Protein AF-A0A2G6DA56-F1 (afdb_monomer)

Sequence (253 aa):
MVFWVLYTAFYLVLVIVILLWSALQADIKIAALSPLLFLGLFPLLNAPLDWLSLGVTRSLLYAIADHKHHGAAALLWALLDWLMAVLFLLLICLVMVGAIAALNGASLALGGVTIFDLSVIFQHMHDDPFAAENRWVYVILLSTLLPTAIHLFLVSWAVLLWFPAQWSMWAVQSWEEKQIQHDLAKYLTVSFYWILFAPLALLAPLVMYYLLYWVLHEQGNGYYLGGQLLDMMEAFADSVAHSANAWVTGWLR

pLDDT: mean 79.1, std 10.51, range [44.41, 94.69]

Radius of gyration: 24.74 Å; Cα contacts (8 Å, |Δi|>4): 163; chains: 1; bounding box: 49×35×88 Å

Nearest PDB structures (foldseek):
  9baa-assembly1_A  TM=1.673E-01  e=4.524E+00  Acetivibrio thermocellus ATCC 27405

Mean predicted aligned error: 9.49 Å

Secondary structure (DSSP, 8-state):
-HHHHHHHHHHHHHHHHHHHHHHH-TT--HHHHHHHHHHHHHHHHHHHHHHHHHHHHHHHHHHHHTTSS-THHHHHHHHHHHHHHHHHHHHHHHHHHHHHHHHHHHHHHTT---SS-HHHHHHHHHH-TT-TTTHHHHHHHHHTTHHHHHHHHHHHHHHHHTS-HHHHHHHHTT--TT-TTT-HHHHHHHHHHHHHHHHHHHHHHHHHHHHHHHHHHTSSSSSHHHHHHHHHHHHHHHHHHHHHHHHHHHHT-

Structure (mmCIF, N/CA/C/O backbone):
data_AF-A0A2G6DA56-F1
#
_entry.id   AF-A0A2G6DA56-F1
#
loop_
_atom_site.group_PDB
_atom_site.id
_atom_site.type_symbol
_atom_site.label_atom_id
_atom_site.label_alt_id
_atom_site.label_comp_id
_atom_site.label_asym_id
_atom_site.label_entity_id
_atom_site.label_seq_id
_atom_site.pdbx_PDB_ins_code
_atom_site.Cartn_x
_atom_site.Cartn_y
_atom_site.Cartn_z
_atom_site.occupancy
_atom_site.B_iso_or_equiv
_atom_site.auth_seq_id
_atom_site.auth_comp_id
_atom_site.auth_asym_id
_atom_site.auth_atom_id
_atom_site.pdbx_PDB_model_num
ATOM 1 N N . MET A 1 1 ? 18.674 9.743 11.974 1.00 79.25 1 MET A N 1
ATOM 2 C CA . MET A 1 1 ? 18.049 9.391 13.269 1.00 79.25 1 MET A CA 1
ATOM 3 C C . MET A 1 1 ? 17.045 10.449 13.725 1.00 79.25 1 MET A C 1
ATOM 5 O O . MET A 1 1 ? 15.903 10.089 13.949 1.00 79.25 1 MET A O 1
ATOM 9 N N . VAL A 1 2 ? 17.414 11.739 13.768 1.00 89.81 2 VAL A N 1
ATOM 10 C CA . VAL A 1 2 ? 16.505 12.844 14.163 1.00 89.81 2 VAL A CA 1
ATOM 11 C C . VAL A 1 2 ? 15.203 12.881 13.350 1.00 89.81 2 VAL A C 1
ATOM 13 O O . VAL A 1 2 ? 14.134 12.955 13.938 1.00 89.81 2 VAL A O 1
ATOM 16 N N . PHE A 1 3 ? 15.280 12.746 12.019 1.00 88.06 3 PHE A N 1
ATOM 17 C CA . PHE A 1 3 ? 14.094 12.693 11.152 1.00 88.06 3 PHE A CA 1
ATOM 18 C C . PHE A 1 3 ? 13.094 11.610 11.580 1.00 88.06 3 PHE A C 1
ATOM 20 O O . PHE A 1 3 ? 11.926 11.913 11.762 1.00 88.06 3 PHE A O 1
ATOM 27 N N . TRP A 1 4 ? 13.559 10.375 11.798 1.00 87.94 4 TRP A N 1
ATOM 28 C CA . TRP A 1 4 ? 12.702 9.254 12.194 1.00 87.94 4 TRP A CA 1
ATOM 29 C C . TRP A 1 4 ? 12.020 9.492 13.537 1.00 87.94 4 TRP A C 1
ATOM 31 O O . TRP A 1 4 ? 10.834 9.230 13.671 1.00 87.94 4 TRP A O 1
ATOM 41 N N . VAL A 1 5 ? 12.743 10.047 14.513 1.00 90.12 5 VAL A N 1
ATOM 42 C CA . VAL A 1 5 ? 12.161 10.382 15.819 1.00 90.12 5 VAL A CA 1
ATOM 43 C C . VAL A 1 5 ? 11.069 11.442 15.671 1.00 90.12 5 VAL A C 1
ATOM 45 O O . VAL A 1 5 ? 9.982 11.264 16.210 1.00 90.12 5 VAL A O 1
ATOM 48 N N . LEU A 1 6 ? 11.330 12.514 14.914 1.00 92.31 6 LEU A N 1
ATOM 49 C CA . LEU A 1 6 ? 10.351 13.582 14.689 1.00 92.31 6 LEU A CA 1
ATOM 50 C C . LEU A 1 6 ? 9.139 13.098 13.887 1.00 92.31 6 LEU A C 1
ATOM 52 O O . LEU A 1 6 ? 8.014 13.433 14.239 1.00 92.31 6 LEU A O 1
ATOM 56 N N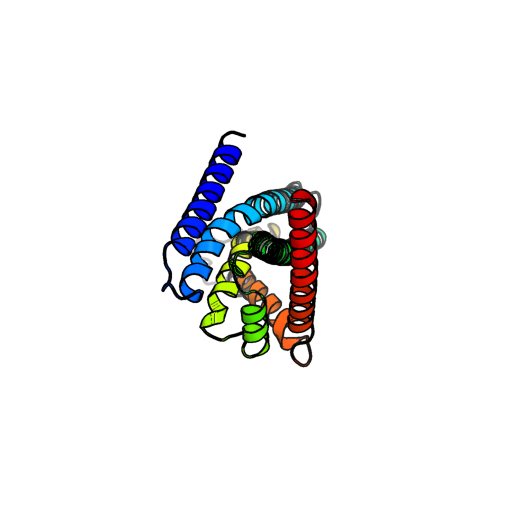 . TYR A 1 7 ? 9.361 12.290 12.849 1.00 90.00 7 TYR A N 1
ATOM 57 C CA . TYR A 1 7 ? 8.315 11.681 12.030 1.00 90.00 7 TYR A CA 1
ATOM 58 C C . TYR A 1 7 ? 7.393 10.805 12.882 1.00 90.00 7 TYR A C 1
ATOM 60 O O . TYR A 1 7 ? 6.183 11.021 12.919 1.00 90.00 7 TYR A O 1
ATOM 68 N N . THR A 1 8 ? 7.974 9.860 13.624 1.00 90.56 8 THR A N 1
ATOM 69 C CA . THR A 1 8 ? 7.228 8.955 14.500 1.00 90.56 8 THR A CA 1
ATOM 70 C C . THR A 1 8 ? 6.486 9.731 15.583 1.00 90.56 8 THR A C 1
ATOM 72 O O . THR A 1 8 ? 5.303 9.485 15.798 1.00 90.56 8 THR A O 1
ATOM 75 N N . ALA A 1 9 ? 7.136 10.704 16.229 1.00 91.56 9 ALA A N 1
ATOM 76 C CA . ALA A 1 9 ? 6.494 11.537 17.242 1.00 91.56 9 ALA A CA 1
ATOM 77 C C . ALA A 1 9 ? 5.318 12.339 16.665 1.00 91.56 9 ALA A C 1
ATOM 79 O O . ALA A 1 9 ? 4.250 12.361 17.268 1.00 91.56 9 ALA A O 1
ATOM 80 N N . PHE A 1 10 ? 5.486 12.953 15.490 1.00 92.75 10 PHE A N 1
ATOM 81 C CA . PHE A 1 10 ? 4.431 13.712 14.822 1.00 92.75 10 PHE A CA 1
ATOM 82 C C . PHE A 1 10 ? 3.205 12.843 14.528 1.00 92.75 10 PHE A C 1
ATOM 84 O O . PHE A 1 10 ? 2.097 13.211 14.915 1.00 92.75 10 PHE A O 1
ATOM 91 N N . TYR A 1 11 ? 3.391 11.679 13.900 1.00 91.44 11 TYR A N 1
ATOM 92 C CA . TYR A 1 11 ? 2.270 10.802 13.556 1.00 91.44 11 TYR A CA 1
ATOM 93 C C . TYR A 1 11 ? 1.634 10.138 14.779 1.00 91.44 11 TYR A C 1
ATOM 95 O O . TYR A 1 11 ? 0.415 9.998 14.818 1.00 91.44 11 TYR A O 1
ATOM 103 N N . LEU A 1 12 ? 2.412 9.801 15.813 1.00 90.19 12 LEU A N 1
ATOM 104 C CA . LEU A 1 12 ? 1.855 9.337 17.086 1.00 90.19 12 LEU A CA 1
ATOM 105 C C . LEU A 1 12 ? 0.987 10.413 17.741 1.00 90.19 12 LEU A C 1
ATOM 107 O O . LEU A 1 12 ? -0.134 10.122 18.151 1.00 90.19 12 LEU A O 1
ATOM 111 N N . VAL A 1 13 ? 1.469 11.658 17.803 1.00 91.31 13 VAL A N 1
ATOM 112 C CA . VAL A 1 13 ? 0.683 12.784 18.325 1.00 91.31 13 VAL A CA 1
ATOM 113 C C . VAL A 1 13 ? -0.570 12.994 17.483 1.00 91.31 13 VAL A C 1
ATOM 115 O O . VAL A 1 13 ? -1.642 13.170 18.050 1.00 91.31 13 VAL A O 1
ATOM 118 N N . LEU A 1 14 ? -0.472 12.917 16.155 1.00 89.75 14 LEU A N 1
ATOM 119 C CA . LEU A 1 14 ? -1.622 13.042 15.262 1.00 89.75 14 LEU A CA 1
ATOM 120 C C . LEU A 1 14 ? -2.675 11.957 15.535 1.00 89.75 14 LEU A C 1
ATOM 122 O O . LEU A 1 14 ? -3.846 12.287 15.700 1.00 89.75 14 LEU A O 1
ATOM 126 N N . VAL A 1 15 ? -2.269 10.688 15.647 1.00 87.25 15 VAL A N 1
ATOM 127 C CA . VAL A 1 15 ? -3.172 9.575 15.988 1.00 87.25 15 VAL A CA 1
ATOM 128 C C . VAL A 1 15 ? -3.819 9.802 17.354 1.00 87.25 15 VAL A C 1
ATOM 130 O O . VAL A 1 15 ? -5.036 9.687 17.473 1.00 87.25 15 VAL A O 1
ATOM 133 N N . ILE A 1 16 ? -3.041 10.188 18.369 1.00 86.50 16 ILE A N 1
ATOM 134 C CA . ILE A 1 16 ? -3.563 10.486 19.711 1.00 86.50 16 ILE A CA 1
ATOM 135 C C . ILE A 1 16 ? -4.575 11.634 19.658 1.00 86.50 16 ILE A C 1
ATOM 137 O O . ILE A 1 16 ? -5.647 11.525 20.243 1.00 86.50 16 ILE A O 1
ATOM 141 N N . VAL A 1 17 ? -4.272 12.719 18.943 1.00 87.06 17 VAL A N 1
ATOM 142 C CA . VAL A 1 17 ? -5.180 13.863 18.790 1.00 87.06 17 VAL A CA 1
ATOM 143 C C . VAL A 1 17 ? -6.474 13.439 18.103 1.00 87.06 17 VAL A C 1
ATOM 145 O O . VAL A 1 17 ? -7.540 13.835 18.562 1.00 87.06 17 VAL A O 1
ATOM 148 N N . ILE A 1 18 ? -6.410 12.607 17.060 1.00 83.25 18 ILE A N 1
ATOM 149 C CA . ILE A 1 18 ? -7.601 12.095 16.368 1.00 83.25 18 ILE A CA 1
ATOM 150 C C . ILE A 1 18 ? -8.443 11.219 17.303 1.00 83.25 18 ILE A C 1
ATOM 152 O O . ILE A 1 18 ? -9.661 11.373 17.329 1.00 83.25 18 ILE A O 1
ATOM 156 N N . LEU A 1 19 ? -7.813 10.347 18.095 1.00 79.31 19 LEU A N 1
ATOM 157 C CA . LEU A 1 19 ? -8.499 9.496 19.075 1.00 79.31 19 LEU A CA 1
ATOM 158 C C . LEU A 1 19 ? -9.128 10.303 20.218 1.00 79.31 19 LEU A C 1
ATOM 160 O O . LEU A 1 19 ? -10.252 10.035 20.628 1.00 79.31 19 LEU A O 1
ATOM 164 N N . LEU A 1 20 ? -8.427 11.311 20.737 1.00 81.75 20 LEU A N 1
ATOM 165 C CA . LEU A 1 20 ? -8.971 12.193 21.771 1.00 81.75 20 LEU A CA 1
ATOM 166 C C . LEU A 1 20 ? -10.118 13.038 21.218 1.00 81.75 20 LEU A C 1
ATOM 168 O O . LEU A 1 20 ? -11.147 13.191 21.868 1.00 81.75 20 LEU A O 1
ATOM 172 N N . TRP A 1 21 ? -9.957 13.565 20.005 1.00 79.62 21 TRP A N 1
ATOM 173 C CA . TRP A 1 21 ? -11.000 14.317 19.321 1.00 79.62 21 TRP A CA 1
ATOM 174 C C . TRP A 1 21 ? -12.238 13.458 19.056 1.00 79.62 21 TRP A C 1
ATOM 176 O O . TRP A 1 21 ? -13.353 13.929 19.267 1.00 79.62 21 TRP A O 1
ATOM 186 N N . SER A 1 22 ? -12.054 12.201 18.640 1.00 73.44 22 SER A N 1
ATOM 187 C CA . SER A 1 22 ? -13.159 11.266 18.417 1.00 73.44 22 SER A CA 1
ATOM 188 C C . SER A 1 22 ? -13.910 10.961 19.708 1.00 73.44 22 SER A C 1
ATOM 190 O O . SER A 1 22 ? -15.135 11.028 19.726 1.00 73.44 22 SER A O 1
ATOM 192 N N . ALA A 1 23 ? -13.189 10.722 20.806 1.00 72.69 23 ALA A N 1
ATOM 193 C CA . ALA A 1 23 ? -13.782 10.454 22.112 1.00 72.69 23 ALA A CA 1
ATOM 194 C C . ALA A 1 23 ? -14.605 11.638 22.654 1.00 72.69 23 ALA A C 1
ATOM 196 O O . ALA A 1 23 ? -15.556 11.438 23.406 1.00 72.69 23 ALA A O 1
ATOM 197 N N . LEU A 1 24 ? -14.254 12.871 22.273 1.00 75.75 24 LEU A N 1
ATOM 198 C CA . LEU A 1 24 ? -14.961 14.088 22.684 1.00 75.75 24 LEU A CA 1
ATOM 199 C C . LEU A 1 24 ? -16.218 14.381 21.850 1.00 75.75 24 LEU A C 1
ATOM 201 O O . LEU A 1 24 ? -17.023 15.226 22.243 1.00 75.75 24 LEU A O 1
ATOM 205 N N . GLN A 1 25 ? -16.395 13.720 20.707 1.00 69.56 25 GLN A N 1
ATOM 206 C CA . GLN A 1 25 ? -17.478 13.992 19.766 1.00 69.56 25 GLN A CA 1
ATOM 207 C C . GLN A 1 25 ? -18.468 12.822 19.735 1.00 69.56 25 GLN A C 1
ATOM 209 O O . GLN A 1 25 ? -18.285 11.864 18.992 1.00 69.56 25 GLN A O 1
ATOM 214 N N . ALA A 1 26 ? -19.551 12.924 20.511 1.00 57.53 26 ALA A N 1
ATOM 215 C CA . ALA A 1 26 ? -20.576 11.878 20.608 1.00 57.53 26 ALA A CA 1
ATOM 216 C C . ALA A 1 26 ? -21.347 11.613 19.292 1.00 57.53 26 ALA A C 1
ATOM 218 O O . ALA A 1 26 ? -21.898 10.530 19.125 1.00 57.53 26 ALA A O 1
ATOM 219 N N . ASP A 1 27 ? -21.359 12.576 18.358 1.00 59.78 27 ASP A N 1
ATOM 220 C CA . ASP A 1 27 ? -22.217 12.564 17.159 1.00 59.78 27 ASP A CA 1
ATOM 221 C C . ASP A 1 27 ? -21.463 12.433 15.819 1.00 59.78 27 ASP A C 1
ATOM 223 O O . ASP A 1 27 ? -22.088 12.422 14.751 1.00 59.78 27 ASP A O 1
ATOM 227 N N . ILE A 1 28 ? -20.125 12.338 15.813 1.00 59.06 28 ILE A N 1
ATOM 228 C CA . ILE A 1 28 ? -19.404 12.136 14.547 1.00 59.06 28 ILE A CA 1
ATOM 229 C C . ILE A 1 28 ? -19.618 10.695 14.085 1.00 59.06 28 ILE A C 1
ATOM 231 O O . ILE A 1 28 ? -19.173 9.739 14.716 1.00 59.06 28 ILE A O 1
ATOM 235 N N . LYS A 1 29 ? -20.265 10.547 12.923 1.00 57.72 29 LYS A N 1
ATOM 236 C CA . LYS A 1 29 ? -20.399 9.259 12.239 1.00 57.72 29 LYS A CA 1
ATOM 237 C C . LYS A 1 29 ? -19.016 8.635 12.059 1.00 57.72 29 LYS A C 1
ATOM 239 O O . LYS A 1 29 ? -18.134 9.255 11.467 1.00 57.72 29 LYS A O 1
ATOM 244 N N . ILE A 1 30 ? -18.880 7.385 12.499 1.00 57.19 30 ILE A N 1
ATOM 245 C CA . ILE A 1 30 ? -17.674 6.546 12.400 1.00 57.19 30 ILE A CA 1
ATOM 246 C C . ILE A 1 30 ? -17.027 6.653 11.004 1.00 57.19 30 ILE A C 1
ATOM 248 O O . ILE A 1 30 ? -15.816 6.806 10.899 1.00 57.19 30 ILE A O 1
ATOM 252 N N . ALA A 1 31 ? -17.841 6.739 9.944 1.00 57.81 31 ALA A N 1
ATOM 253 C CA . ALA A 1 31 ? -17.407 6.910 8.555 1.00 57.81 31 ALA A CA 1
ATOM 254 C C . ALA A 1 31 ? -16.527 8.151 8.271 1.00 57.81 31 ALA A C 1
ATOM 256 O O . ALA A 1 31 ? -15.706 8.113 7.361 1.00 57.81 31 ALA A O 1
ATOM 257 N N . ALA A 1 32 ? -16.674 9.254 9.016 1.00 60.53 32 ALA A N 1
ATOM 258 C CA . ALA A 1 32 ? -15.848 10.457 8.844 1.00 60.53 32 ALA A CA 1
ATOM 259 C C . ALA A 1 32 ? -14.520 10.382 9.618 1.00 60.53 32 ALA A C 1
ATOM 261 O O . ALA A 1 32 ? -13.541 11.028 9.247 1.00 60.53 32 ALA A O 1
ATOM 262 N N . LEU A 1 33 ? -14.479 9.576 10.681 1.00 66.88 33 LEU A N 1
ATOM 263 C CA . LEU A 1 33 ? -13.277 9.289 11.465 1.00 66.88 33 LEU A CA 1
ATOM 264 C C . LEU A 1 33 ? -12.367 8.276 10.770 1.00 66.88 33 LEU A C 1
ATOM 266 O O . LEU A 1 33 ? -11.150 8.321 10.956 1.00 66.88 33 LEU A O 1
ATOM 270 N N . SER A 1 34 ? -12.945 7.424 9.920 1.00 69.75 34 SER A N 1
ATOM 271 C CA . SER A 1 34 ? -12.235 6.377 9.196 1.00 69.75 34 SER A CA 1
ATOM 272 C C . SER A 1 34 ? -11.035 6.864 8.382 1.00 69.75 34 SER A C 1
ATOM 274 O O . SER A 1 34 ? -9.928 6.372 8.611 1.00 69.75 34 SER A O 1
ATOM 276 N N . PRO A 1 35 ? -11.169 7.872 7.501 1.00 69.62 35 PRO A N 1
ATOM 277 C CA . PRO A 1 35 ? -10.046 8.342 6.699 1.00 69.62 35 PRO A CA 1
ATOM 278 C C . PRO A 1 35 ? -9.013 9.087 7.547 1.00 69.62 35 PRO A C 1
ATOM 280 O O . PRO A 1 35 ? -7.832 9.060 7.227 1.00 69.62 35 PRO A O 1
ATOM 283 N N . LEU A 1 36 ? -9.434 9.738 8.638 1.00 70.81 36 LEU A N 1
ATOM 284 C CA . LEU A 1 36 ? -8.544 10.490 9.527 1.00 70.81 36 LEU A CA 1
ATOM 285 C C . LEU A 1 36 ? -7.633 9.553 10.320 1.00 70.81 36 LEU A C 1
ATOM 287 O O . LEU A 1 36 ? -6.417 9.744 10.327 1.00 70.81 36 LEU A O 1
ATOM 291 N N . LEU A 1 37 ? -8.201 8.512 10.933 1.00 73.12 37 LEU A N 1
ATOM 292 C CA . LEU A 1 37 ? -7.421 7.483 11.624 1.00 73.12 37 LEU A CA 1
ATOM 293 C C . LEU A 1 37 ? -6.448 6.796 10.673 1.00 73.12 37 LEU A C 1
ATOM 295 O O . LEU A 1 37 ? -5.288 6.601 11.031 1.00 73.12 37 LEU A O 1
ATOM 299 N N . PHE A 1 38 ? -6.881 6.517 9.443 1.00 76.12 38 PHE A N 1
ATOM 300 C CA . PHE A 1 38 ? -5.983 6.017 8.413 1.00 76.12 38 PHE A CA 1
ATOM 301 C C . PHE A 1 38 ? -4.894 7.035 8.048 1.00 76.12 38 PHE A C 1
ATOM 303 O O . PHE A 1 38 ? -3.733 6.661 8.036 1.00 76.12 38 PHE A O 1
ATOM 310 N N . LEU A 1 39 ? -5.190 8.322 7.850 1.00 77.75 39 LEU A N 1
ATOM 311 C CA . LEU A 1 39 ? -4.175 9.349 7.550 1.00 77.75 39 LEU A CA 1
ATOM 312 C C . LEU A 1 39 ? -3.117 9.518 8.654 1.00 77.75 39 LEU A C 1
ATOM 314 O O . LEU A 1 39 ? -2.004 9.947 8.360 1.00 77.75 39 LEU A O 1
ATOM 318 N N . GLY A 1 40 ? -3.439 9.189 9.907 1.00 82.94 40 GLY A N 1
ATOM 319 C CA . GLY A 1 40 ? -2.465 9.159 11.001 1.00 82.94 40 GLY A CA 1
ATOM 320 C C . GLY A 1 40 ? -1.706 7.833 11.098 1.00 82.94 40 GLY A C 1
ATOM 321 O O . GLY A 1 40 ? -0.475 7.808 11.134 1.00 82.94 40 GLY A O 1
ATOM 322 N N . LEU A 1 41 ? -2.441 6.722 11.148 1.00 85.25 41 LEU A N 1
ATOM 323 C CA . LEU A 1 41 ? -1.893 5.396 11.428 1.00 85.25 41 LEU A CA 1
ATOM 324 C C . LEU A 1 41 ? -1.164 4.804 10.218 1.00 85.25 41 LEU A C 1
ATOM 326 O O . LEU A 1 41 ? -0.117 4.178 10.369 1.00 85.25 41 LEU A O 1
ATOM 330 N N . PHE A 1 42 ? -1.687 5.025 9.015 1.00 86.94 42 PHE A N 1
ATOM 331 C CA . PHE A 1 42 ? -1.141 4.441 7.801 1.00 86.94 42 PHE A CA 1
ATOM 332 C C . PHE A 1 42 ? 0.263 4.952 7.480 1.00 86.94 42 PHE A C 1
ATOM 334 O O . PHE A 1 42 ? 1.146 4.112 7.348 1.00 86.94 42 PHE A O 1
ATOM 341 N N . PRO A 1 43 ? 0.565 6.267 7.439 1.00 88.38 43 PRO A N 1
ATOM 342 C CA . PRO A 1 43 ? 1.938 6.707 7.187 1.00 88.38 43 PRO A CA 1
ATOM 343 C C . PRO A 1 43 ? 2.915 6.245 8.272 1.00 88.38 43 PRO A C 1
ATOM 345 O O . PRO A 1 43 ? 4.081 5.972 7.978 1.00 88.38 43 PRO A O 1
ATOM 348 N N . LEU A 1 44 ? 2.457 6.134 9.523 1.00 89.19 44 LEU A N 1
ATOM 349 C CA . LEU A 1 44 ? 3.273 5.638 10.628 1.00 89.19 44 LEU A CA 1
ATOM 350 C C . LEU A 1 44 ? 3.695 4.179 10.408 1.00 89.19 44 LEU A C 1
ATOM 352 O O . LEU A 1 44 ? 4.865 3.847 10.597 1.00 89.19 44 LEU A O 1
ATOM 356 N N . LEU A 1 45 ? 2.752 3.328 10.000 1.00 90.06 45 LEU A N 1
ATOM 357 C CA . LEU A 1 45 ? 2.981 1.900 9.767 1.00 90.06 45 LEU A CA 1
ATOM 358 C C . LEU A 1 45 ? 3.622 1.612 8.405 1.00 90.06 45 LEU A C 1
ATOM 360 O O . LEU A 1 45 ? 4.389 0.658 8.283 1.00 90.06 45 LEU A O 1
ATOM 364 N N . ASN A 1 46 ? 3.351 2.445 7.402 1.00 89.75 46 ASN A N 1
ATOM 365 C CA . ASN A 1 46 ? 3.861 2.267 6.049 1.00 89.75 46 ASN A CA 1
ATOM 366 C C . ASN A 1 46 ? 5.317 2.716 5.909 1.00 89.75 46 ASN A C 1
ATOM 368 O O . ASN A 1 46 ? 6.082 2.063 5.212 1.00 89.75 46 ASN A O 1
ATOM 372 N N . ALA A 1 47 ? 5.752 3.769 6.610 1.00 88.06 47 ALA A N 1
ATOM 373 C CA . ALA A 1 47 ? 7.099 4.319 6.428 1.00 88.06 47 ALA A CA 1
ATOM 374 C C . ALA A 1 47 ? 8.258 3.311 6.617 1.00 88.06 47 ALA A C 1
ATOM 376 O O . ALA A 1 47 ? 9.209 3.356 5.830 1.00 88.06 47 ALA A O 1
ATOM 377 N N . PRO A 1 48 ? 8.235 2.387 7.601 1.00 88.06 48 PRO A N 1
ATOM 378 C CA . PRO A 1 48 ? 9.247 1.335 7.701 1.00 88.06 48 PRO A CA 1
ATOM 379 C C . PRO A 1 48 ? 9.242 0.374 6.505 1.00 88.06 48 PRO A C 1
ATOM 381 O O . PRO A 1 48 ? 10.311 -0.012 6.027 1.00 88.06 48 PRO A O 1
ATOM 384 N N . LEU A 1 49 ? 8.053 0.001 6.017 1.00 88.25 49 LEU A N 1
ATOM 385 C CA . LEU A 1 49 ? 7.899 -0.884 4.862 1.00 88.25 49 LEU A CA 1
ATOM 386 C C . LEU A 1 49 ? 8.315 -0.187 3.568 1.00 88.25 49 LEU A C 1
ATOM 388 O O . LEU A 1 49 ? 9.034 -0.789 2.778 1.00 88.25 49 LEU A O 1
ATOM 392 N N . ASP A 1 50 ? 7.975 1.089 3.396 1.00 84.19 50 ASP A N 1
ATOM 393 C CA . ASP A 1 50 ? 8.440 1.912 2.279 1.00 84.19 50 ASP A CA 1
ATOM 394 C C . ASP A 1 50 ? 9.966 2.009 2.267 1.00 84.19 50 ASP A C 1
ATOM 396 O O . ASP A 1 50 ? 10.595 1.824 1.228 1.00 84.19 50 ASP A O 1
ATOM 400 N N . TRP A 1 51 ? 10.591 2.264 3.421 1.00 86.75 51 TRP A N 1
ATOM 401 C CA . TRP A 1 51 ? 12.050 2.330 3.518 1.00 86.75 51 TRP A CA 1
ATOM 402 C C . TRP A 1 51 ? 12.706 1.000 3.134 1.00 86.75 51 TRP A C 1
ATOM 404 O O . TRP A 1 51 ? 13.681 0.986 2.377 1.00 86.75 51 TRP A O 1
ATOM 414 N N . LEU A 1 52 ? 12.157 -0.115 3.624 1.00 87.06 52 LEU A N 1
ATOM 415 C CA . LEU A 1 52 ? 12.643 -1.452 3.297 1.00 87.06 52 LEU A CA 1
ATOM 416 C C . LEU A 1 52 ? 12.447 -1.767 1.807 1.00 87.06 52 LEU A C 1
ATOM 418 O O . LEU A 1 52 ? 13.390 -2.201 1.146 1.00 87.06 52 LEU A O 1
ATOM 422 N N . SER A 1 53 ? 11.260 -1.487 1.271 1.00 84.88 53 SER A N 1
ATOM 423 C CA . SER A 1 53 ? 10.896 -1.681 -0.134 1.00 84.88 53 SER A CA 1
ATOM 424 C C . SER A 1 53 ? 11.795 -0.873 -1.070 1.00 84.88 53 SER A C 1
ATOM 426 O O . SER A 1 53 ? 12.373 -1.424 -2.010 1.00 84.88 53 SER A O 1
ATOM 428 N N . LEU A 1 54 ? 12.035 0.406 -0.761 1.00 82.38 54 LEU A N 1
ATOM 429 C CA . LEU A 1 54 ? 12.981 1.254 -1.494 1.00 82.38 54 LEU 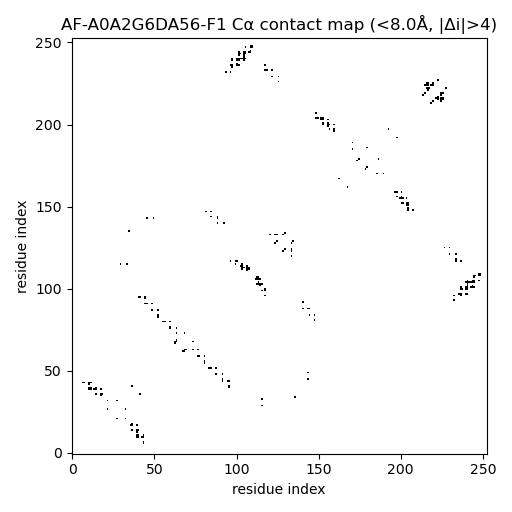A CA 1
ATOM 430 C C . LEU A 1 54 ? 14.413 0.720 -1.408 1.00 82.38 54 LEU A C 1
ATOM 432 O O . LEU A 1 54 ? 15.144 0.770 -2.398 1.00 82.38 54 LEU A O 1
ATOM 436 N N . GLY A 1 55 ? 14.827 0.204 -0.248 1.00 85.38 55 GLY A N 1
ATOM 437 C CA . GLY A 1 55 ? 16.136 -0.422 -0.069 1.00 85.38 55 GLY A CA 1
ATOM 438 C C . GLY A 1 55 ? 16.321 -1.646 -0.968 1.00 85.38 55 GLY A C 1
ATOM 439 O O . GLY A 1 55 ? 17.341 -1.755 -1.656 1.00 85.38 55 GLY A O 1
ATOM 440 N N . VAL A 1 56 ? 15.312 -2.520 -1.020 1.00 82.62 56 VAL A N 1
ATOM 441 C CA . VAL A 1 56 ? 15.299 -3.694 -1.903 1.00 82.62 56 VAL A CA 1
ATOM 442 C C . VAL A 1 56 ? 15.308 -3.255 -3.364 1.00 82.62 56 VAL A C 1
ATOM 444 O O . VAL A 1 56 ? 16.226 -3.633 -4.090 1.00 82.62 56 VAL A O 1
ATOM 447 N N . THR A 1 57 ? 14.386 -2.379 -3.768 1.00 81.19 57 THR A N 1
ATOM 448 C CA . THR A 1 57 ? 14.288 -1.890 -5.153 1.00 81.19 57 THR A CA 1
ATOM 449 C C . THR A 1 57 ? 15.609 -1.273 -5.615 1.00 81.19 57 THR A C 1
ATOM 451 O O . THR A 1 57 ? 16.136 -1.594 -6.678 1.00 81.19 57 THR A O 1
ATOM 454 N N . ARG A 1 58 ? 16.223 -0.428 -4.778 1.00 83.25 58 ARG A N 1
ATOM 455 C CA . ARG A 1 58 ? 17.517 0.196 -5.076 1.00 83.25 58 ARG A CA 1
ATOM 456 C C . ARG A 1 58 ? 18.635 -0.837 -5.229 1.00 83.25 58 ARG A C 1
ATOM 458 O O . ARG A 1 58 ? 19.482 -0.678 -6.104 1.00 83.25 58 ARG A O 1
ATOM 465 N N . SER A 1 59 ? 18.650 -1.883 -4.405 1.00 82.31 59 SER A N 1
ATOM 466 C CA . SER A 1 59 ? 19.643 -2.960 -4.518 1.00 82.31 59 SER A CA 1
ATOM 467 C C . SER A 1 59 ? 19.486 -3.756 -5.821 1.00 82.31 59 SER A C 1
ATOM 469 O O . SER A 1 59 ? 20.484 -4.041 -6.484 1.00 82.31 59 SER A O 1
ATOM 471 N N . LEU A 1 60 ? 18.242 -4.020 -6.237 1.00 76.12 60 LEU A N 1
ATOM 472 C CA . LEU A 1 60 ? 17.905 -4.687 -7.495 1.00 76.12 60 LEU A CA 1
ATOM 473 C C . LEU A 1 60 ? 18.309 -3.839 -8.706 1.00 76.12 60 LEU A C 1
ATOM 475 O O . LEU A 1 60 ? 18.955 -4.335 -9.629 1.00 76.12 60 LEU A O 1
ATOM 479 N N . LEU A 1 61 ? 18.012 -2.539 -8.672 1.00 75.56 61 LEU A N 1
ATOM 480 C CA . LEU A 1 61 ? 18.396 -1.607 -9.732 1.00 75.56 61 LEU A CA 1
ATOM 481 C C . LEU A 1 61 ? 19.915 -1.457 -9.853 1.00 75.56 61 LEU A C 1
ATOM 483 O O . LEU A 1 61 ? 20.426 -1.449 -10.970 1.00 75.56 61 LEU A O 1
ATOM 487 N N . TYR A 1 62 ? 20.655 -1.398 -8.740 1.00 79.25 62 TYR A N 1
ATOM 488 C CA . TYR A 1 62 ? 22.121 -1.402 -8.800 1.00 79.25 62 TYR A CA 1
ATOM 489 C C . TYR A 1 62 ? 22.674 -2.700 -9.388 1.00 79.25 62 TYR A C 1
ATOM 491 O O . TYR A 1 62 ? 23.624 -2.656 -10.165 1.00 79.25 62 TYR A O 1
ATOM 499 N N . ALA A 1 63 ? 22.067 -3.850 -9.081 1.00 74.25 63 ALA A N 1
ATOM 500 C CA . ALA A 1 63 ? 22.481 -5.123 -9.665 1.00 74.25 63 ALA A CA 1
ATOM 501 C C . ALA A 1 63 ? 22.297 -5.158 -11.196 1.00 74.25 63 ALA A C 1
ATOM 503 O O . ALA A 1 63 ? 23.108 -5.769 -11.895 1.00 74.25 63 ALA A O 1
ATOM 504 N N . ILE A 1 64 ? 21.269 -4.483 -11.719 1.00 69.06 64 ILE A N 1
ATOM 505 C CA . ILE A 1 64 ? 21.048 -4.317 -13.163 1.00 69.06 64 ILE A CA 1
ATOM 506 C C . ILE A 1 64 ? 22.036 -3.294 -13.754 1.00 69.06 64 ILE A C 1
ATOM 508 O O . ILE A 1 64 ? 22.644 -3.560 -14.790 1.00 69.06 64 ILE A O 1
ATOM 512 N N . ALA A 1 65 ? 22.219 -2.146 -13.093 1.00 70.88 65 ALA A N 1
ATOM 513 C CA . ALA A 1 65 ? 23.051 -1.041 -13.576 1.00 70.88 65 ALA A CA 1
ATOM 514 C C . ALA A 1 65 ? 24.552 -1.377 -13.625 1.00 70.88 65 ALA A C 1
ATOM 516 O O . ALA A 1 65 ? 25.233 -0.963 -14.559 1.00 70.88 65 ALA A O 1
ATOM 517 N N . ASP A 1 66 ? 25.061 -2.180 -12.687 1.00 75.75 66 ASP A N 1
ATOM 518 C CA . ASP A 1 66 ? 26.469 -2.610 -12.638 1.00 75.75 66 ASP A CA 1
ATOM 519 C C . ASP A 1 66 ? 26.839 -3.652 -13.721 1.00 75.75 66 ASP A C 1
ATOM 521 O O . ASP A 1 66 ? 27.853 -4.342 -13.605 1.00 75.75 66 ASP A O 1
ATOM 525 N N . HIS A 1 67 ? 26.019 -3.821 -14.768 1.00 60.72 67 HIS A N 1
ATOM 526 C CA . HIS A 1 67 ? 26.233 -4.771 -15.870 1.00 60.72 67 HIS A CA 1
ATOM 527 C C . HIS A 1 67 ? 26.401 -6.242 -15.436 1.00 60.72 67 HIS A C 1
ATOM 529 O O . HIS A 1 67 ? 26.852 -7.084 -16.216 1.00 60.72 67 HIS A O 1
ATOM 535 N N . LYS A 1 68 ? 26.012 -6.597 -14.204 1.00 58.69 68 LYS A N 1
ATOM 536 C CA . LYS A 1 68 ? 26.092 -7.983 -13.708 1.00 58.69 68 LYS A CA 1
ATOM 537 C C . LYS A 1 68 ? 25.073 -8.901 -14.387 1.00 58.69 68 LYS A C 1
ATOM 539 O O . LYS A 1 68 ? 25.281 -10.111 -14.446 1.00 58.69 68 LYS A O 1
ATOM 544 N N . HIS A 1 69 ? 23.998 -8.333 -14.936 1.00 55.50 69 HIS A N 1
ATOM 545 C CA . HIS A 1 69 ? 22.902 -9.063 -15.565 1.00 55.50 69 HIS A CA 1
ATOM 546 C C . HIS A 1 69 ? 22.462 -8.365 -16.860 1.00 55.50 69 HIS A C 1
ATOM 548 O O . HIS A 1 69 ? 21.986 -7.236 -16.828 1.00 55.50 69 HIS A O 1
ATOM 554 N N . HIS A 1 70 ? 22.597 -9.042 -18.005 1.00 63.19 70 HIS A N 1
ATOM 555 C CA . HIS A 1 70 ? 22.179 -8.526 -19.315 1.00 63.19 70 HIS A CA 1
ATOM 556 C C . HIS A 1 70 ? 20.971 -9.297 -19.868 1.00 63.19 70 HIS A C 1
ATOM 558 O O . HIS A 1 70 ? 20.784 -10.482 -19.579 1.00 63.19 70 HIS A O 1
ATOM 564 N N . GLY A 1 71 ? 20.158 -8.627 -20.691 1.00 67.44 71 GLY A N 1
ATOM 565 C CA . GLY A 1 71 ? 19.034 -9.229 -21.415 1.00 67.44 71 GLY A CA 1
ATOM 566 C C . GLY A 1 71 ? 17.980 -9.856 -20.496 1.00 67.44 71 GLY A C 1
ATOM 567 O O . GLY A 1 71 ? 17.439 -9.193 -19.614 1.00 67.44 71 GLY A O 1
ATOM 568 N N . ALA A 1 72 ? 17.698 -11.148 -20.690 1.00 70.88 72 ALA A N 1
ATOM 569 C CA . ALA A 1 72 ? 16.657 -11.881 -19.962 1.00 70.88 72 ALA A CA 1
ATOM 570 C C . ALA A 1 72 ? 16.840 -11.875 -18.432 1.00 70.88 72 ALA A C 1
ATOM 572 O O . ALA A 1 72 ? 15.857 -11.903 -17.695 1.00 70.88 72 ALA A O 1
ATOM 573 N N . ALA A 1 73 ? 18.081 -11.785 -17.941 1.00 72.06 73 ALA A N 1
ATOM 574 C CA . ALA A 1 73 ? 18.344 -11.704 -16.508 1.00 72.06 73 ALA A CA 1
ATOM 575 C C . ALA A 1 73 ? 17.838 -10.382 -15.900 1.00 72.06 73 ALA A C 1
ATOM 577 O O . ALA A 1 73 ? 17.297 -10.392 -14.801 1.00 72.06 73 ALA A O 1
ATOM 578 N N . ALA A 1 74 ? 17.940 -9.258 -16.620 1.00 70.19 74 ALA A N 1
ATOM 579 C CA . ALA A 1 74 ? 17.406 -7.972 -16.161 1.00 70.19 74 ALA A CA 1
ATOM 580 C C . ALA A 1 74 ? 15.867 -7.978 -16.105 1.00 70.19 74 ALA A C 1
ATOM 582 O O . ALA A 1 74 ? 15.285 -7.437 -15.168 1.00 70.19 74 ALA A O 1
ATOM 583 N N . LEU A 1 75 ? 15.213 -8.654 -17.059 1.00 72.62 75 LEU A N 1
ATOM 584 C CA . LEU A 1 75 ? 13.760 -8.862 -17.037 1.00 72.62 75 LEU A CA 1
ATOM 585 C C . LEU A 1 75 ? 13.319 -9.705 -15.833 1.00 72.62 75 LEU A C 1
ATOM 587 O O . LEU A 1 75 ? 12.327 -9.370 -15.191 1.00 72.62 75 LEU A O 1
ATOM 591 N N . LEU A 1 76 ? 14.068 -10.760 -15.490 1.00 79.38 76 LEU A N 1
ATOM 592 C CA . LEU A 1 76 ? 13.789 -11.571 -14.302 1.00 79.38 76 LEU A CA 1
ATOM 593 C C . LEU A 1 76 ? 13.895 -10.747 -13.009 1.00 79.38 76 LEU A C 1
ATOM 595 O O . LEU A 1 76 ? 13.041 -10.867 -12.136 1.00 79.38 76 LEU A O 1
ATOM 599 N N . TRP A 1 77 ? 14.909 -9.886 -12.894 1.00 76.19 77 TRP A N 1
ATOM 600 C CA . TRP A 1 77 ? 15.066 -9.005 -11.734 1.00 76.19 77 TRP A CA 1
ATOM 601 C C . TRP A 1 77 ? 13.959 -7.949 -11.632 1.00 76.19 77 TRP A C 1
ATOM 603 O O . TRP A 1 77 ? 13.478 -7.690 -10.532 1.00 76.19 77 TRP A O 1
ATOM 613 N N . ALA A 1 78 ? 13.504 -7.392 -12.758 1.00 74.56 78 ALA A N 1
ATOM 614 C CA . ALA A 1 78 ? 12.355 -6.486 -12.784 1.00 74.56 78 ALA A CA 1
ATOM 615 C C . ALA A 1 78 ? 11.048 -7.193 -12.373 1.00 74.56 78 ALA A C 1
ATOM 617 O O . ALA A 1 78 ? 10.245 -6.633 -11.629 1.00 74.56 78 ALA A O 1
ATOM 618 N N . LEU A 1 79 ? 10.851 -8.445 -12.801 1.00 79.38 79 LEU A N 1
ATOM 619 C CA . LEU A 1 79 ? 9.717 -9.260 -12.358 1.00 79.38 79 LEU A CA 1
ATOM 620 C C . LEU A 1 79 ? 9.780 -9.552 -10.851 1.00 79.38 79 LEU A C 1
ATOM 622 O O . LEU A 1 79 ? 8.751 -9.543 -10.178 1.00 79.38 79 LEU A O 1
ATOM 626 N N . LEU A 1 80 ? 10.979 -9.799 -10.317 1.00 82.56 80 LEU A N 1
ATOM 627 C CA . LEU A 1 80 ? 11.175 -10.042 -8.889 1.00 82.56 80 LEU A CA 1
ATOM 628 C C . LEU A 1 80 ? 10.876 -8.793 -8.047 1.00 82.56 80 LEU A C 1
ATOM 630 O O . LEU A 1 80 ? 10.260 -8.922 -6.993 1.00 82.56 80 LEU A O 1
ATOM 634 N N . ASP A 1 81 ? 11.267 -7.605 -8.519 1.00 81.44 81 ASP A N 1
ATOM 635 C CA . ASP A 1 81 ? 10.913 -6.323 -7.891 1.00 81.44 81 ASP A CA 1
ATOM 636 C C . ASP A 1 81 ? 9.391 -6.140 -7.823 1.00 81.44 81 ASP A C 1
ATOM 638 O O . ASP A 1 81 ? 8.834 -5.852 -6.763 1.00 81.44 81 ASP A O 1
ATOM 642 N N . TRP A 1 82 ? 8.700 -6.425 -8.930 1.00 78.38 82 TRP A N 1
ATOM 643 C CA . TRP A 1 82 ? 7.241 -6.382 -8.975 1.00 78.38 82 TRP A CA 1
ATOM 644 C C . TRP A 1 82 ? 6.592 -7.368 -7.993 1.00 78.38 82 TRP A C 1
ATOM 646 O O . TRP A 1 82 ? 5.696 -6.990 -7.237 1.00 78.38 82 TRP A O 1
ATOM 656 N N . LEU A 1 83 ? 7.066 -8.617 -7.952 1.00 84.44 83 LEU A N 1
ATOM 657 C CA . LEU A 1 83 ? 6.559 -9.616 -7.009 1.00 84.44 83 LEU A CA 1
ATOM 658 C C . LEU A 1 83 ? 6.788 -9.177 -5.556 1.00 84.44 83 LEU A C 1
ATOM 660 O O . LEU A 1 83 ? 5.908 -9.336 -4.711 1.00 84.44 83 LEU A O 1
ATOM 664 N N . MET A 1 84 ? 7.947 -8.585 -5.270 1.00 85.56 84 MET A N 1
ATOM 665 C CA . MET A 1 84 ? 8.266 -8.054 -3.949 1.00 85.56 84 MET A CA 1
ATOM 666 C C . MET A 1 84 ? 7.340 -6.895 -3.563 1.00 85.56 84 MET A C 1
ATOM 668 O O . MET A 1 84 ? 6.889 -6.832 -2.421 1.00 85.56 84 MET A O 1
ATOM 672 N N . ALA A 1 85 ? 6.998 -6.012 -4.502 1.00 84.19 85 ALA A N 1
ATOM 673 C CA . ALA A 1 85 ? 6.035 -4.940 -4.262 1.00 84.19 85 ALA A CA 1
ATOM 674 C C . ALA A 1 85 ? 4.642 -5.484 -3.902 1.00 84.19 85 ALA A C 1
ATOM 676 O O . ALA A 1 85 ? 4.010 -4.984 -2.972 1.00 84.19 85 ALA A O 1
ATOM 677 N N . VAL A 1 86 ? 4.188 -6.550 -4.573 1.00 83.88 86 VAL A N 1
ATOM 678 C CA . VAL A 1 86 ? 2.933 -7.238 -4.216 1.00 83.88 86 VAL A CA 1
ATOM 679 C C . VAL A 1 86 ? 3.014 -7.833 -2.807 1.00 83.88 86 VAL A C 1
ATOM 681 O O . VAL A 1 86 ? 2.066 -7.709 -2.034 1.00 83.88 86 VAL A O 1
ATOM 684 N N . LEU A 1 87 ? 4.148 -8.427 -2.425 1.00 88.69 87 LEU A N 1
ATOM 685 C CA . LEU A 1 87 ? 4.345 -8.932 -1.062 1.00 88.69 87 LEU A CA 1
ATOM 686 C C . LEU A 1 87 ? 4.319 -7.808 -0.018 1.00 88.69 87 LEU A C 1
ATOM 688 O O . LEU A 1 87 ? 3.682 -7.969 1.023 1.00 88.69 87 LEU A O 1
ATOM 692 N N . PHE A 1 88 ? 4.957 -6.667 -0.291 1.00 88.12 88 PHE A N 1
ATOM 693 C CA . PHE A 1 88 ? 4.903 -5.503 0.598 1.00 88.12 88 PHE A CA 1
ATOM 694 C C . PHE A 1 88 ? 3.492 -4.937 0.726 1.00 88.12 88 PHE A C 1
ATOM 696 O O . PHE A 1 88 ? 3.103 -4.579 1.836 1.00 88.12 88 PHE A O 1
ATOM 703 N N . LEU A 1 89 ? 2.711 -4.927 -0.358 1.00 87.50 89 LEU A N 1
ATOM 704 C CA . LEU A 1 89 ? 1.299 -4.547 -0.329 1.00 87.50 89 LEU A CA 1
ATOM 705 C C . LEU A 1 89 ? 0.489 -5.464 0.601 1.00 87.50 89 LEU A C 1
ATOM 707 O O . LEU A 1 89 ? -0.258 -4.988 1.452 1.00 87.50 89 LEU A O 1
ATOM 711 N N . LEU A 1 90 ? 0.649 -6.783 0.476 1.00 88.12 90 LEU A N 1
ATOM 712 C CA . LEU A 1 90 ? -0.036 -7.732 1.360 1.00 88.12 90 LEU A CA 1
ATOM 713 C C . LEU A 1 90 ? 0.416 -7.572 2.819 1.00 88.12 90 LEU A C 1
ATOM 715 O O . LEU A 1 90 ? -0.400 -7.656 3.738 1.00 88.12 90 LEU A O 1
ATOM 719 N N . LEU A 1 91 ? 1.704 -7.298 3.032 1.00 91.06 91 LEU A N 1
ATOM 720 C CA . LEU A 1 91 ? 2.264 -7.079 4.359 1.00 91.06 91 LEU A CA 1
ATOM 721 C C . LEU A 1 91 ? 1.723 -5.801 5.010 1.00 91.06 91 LEU A C 1
ATOM 723 O O . LEU A 1 91 ? 1.357 -5.849 6.183 1.00 91.06 91 LEU A O 1
ATOM 727 N N . ILE A 1 92 ? 1.627 -4.680 4.285 1.00 89.62 92 ILE A N 1
ATOM 728 C CA . ILE A 1 92 ? 1.034 -3.457 4.846 1.00 89.62 92 ILE A CA 1
ATOM 729 C C . ILE A 1 92 ? -0.454 -3.654 5.140 1.00 89.62 92 ILE A C 1
ATOM 731 O O . ILE A 1 92 ? -0.902 -3.213 6.195 1.00 89.62 92 ILE A O 1
ATOM 735 N N . CYS A 1 93 ? -1.207 -4.374 4.297 1.00 89.44 93 CYS A N 1
ATOM 736 C CA . CYS A 1 93 ? -2.593 -4.742 4.608 1.00 89.44 93 CYS A CA 1
ATOM 737 C C . CYS A 1 93 ? -2.682 -5.481 5.950 1.00 89.44 93 CYS A C 1
ATOM 739 O O . CYS A 1 93 ? -3.446 -5.075 6.827 1.00 89.44 93 CYS A O 1
ATOM 741 N N . LEU A 1 94 ? -1.849 -6.511 6.138 1.00 91.50 94 LEU A N 1
ATOM 742 C CA . LEU A 1 94 ? -1.804 -7.297 7.371 1.00 91.50 94 LEU A CA 1
ATOM 743 C C . LEU A 1 94 ? -1.437 -6.430 8.585 1.00 91.50 94 LEU A C 1
ATOM 745 O O . LEU A 1 94 ? -2.100 -6.492 9.618 1.00 91.50 94 LEU A O 1
ATOM 749 N N . VAL A 1 95 ? -0.401 -5.596 8.466 1.00 92.00 95 VAL A N 1
ATOM 750 C CA . VAL A 1 95 ? 0.053 -4.707 9.547 1.00 92.00 95 VAL A CA 1
ATOM 751 C C . VAL A 1 95 ? -1.026 -3.685 9.910 1.00 92.00 95 VAL A C 1
ATOM 753 O O . VAL A 1 95 ? -1.258 -3.449 11.095 1.00 92.00 95 VAL A O 1
ATOM 756 N N . MET A 1 96 ? -1.716 -3.113 8.922 1.00 89.88 96 MET A N 1
ATOM 757 C CA . MET A 1 96 ? -2.811 -2.166 9.145 1.00 89.88 96 MET A CA 1
ATOM 758 C C . MET A 1 96 ? -3.991 -2.819 9.860 1.00 89.88 96 MET A C 1
ATOM 760 O O . MET A 1 96 ? -4.439 -2.307 10.888 1.00 89.88 96 MET A O 1
ATOM 764 N N . VAL A 1 97 ? -4.469 -3.959 9.352 1.00 91.12 97 VAL A N 1
ATOM 765 C CA . VAL A 1 97 ? -5.567 -4.720 9.967 1.00 91.12 97 VAL A CA 1
ATOM 766 C C . VAL A 1 97 ? -5.196 -5.121 11.393 1.00 91.12 97 VAL A C 1
ATOM 768 O O . VAL A 1 97 ? -5.968 -4.880 12.318 1.00 91.12 97 VAL A O 1
ATOM 771 N N . GLY A 1 98 ? -3.985 -5.646 11.595 1.00 91.75 98 GLY A N 1
ATOM 772 C CA . GLY A 1 98 ? -3.491 -6.042 12.912 1.00 91.75 98 GLY A CA 1
ATOM 773 C C . GLY A 1 98 ? -3.388 -4.873 13.890 1.00 91.75 98 GLY A C 1
ATOM 774 O O . GLY A 1 98 ? -3.809 -4.995 15.037 1.00 91.75 98 GLY A O 1
ATOM 775 N N . ALA A 1 99 ? -2.882 -3.719 13.455 1.00 90.25 99 ALA A N 1
ATOM 776 C CA . ALA A 1 99 ? -2.787 -2.539 14.310 1.00 90.25 99 ALA A CA 1
ATOM 777 C C . ALA A 1 99 ? -4.169 -2.037 14.749 1.00 90.25 99 ALA A C 1
ATOM 779 O O . ALA A 1 99 ? -4.370 -1.739 15.926 1.00 90.25 99 ALA A O 1
ATOM 780 N N . ILE A 1 100 ? -5.133 -1.989 13.828 1.00 89.12 100 ILE A N 1
ATOM 781 C CA . ILE A 1 100 ? -6.506 -1.582 14.143 1.00 89.12 100 ILE A CA 1
ATOM 782 C C . ILE A 1 100 ? -7.177 -2.607 15.069 1.00 89.12 100 ILE A C 1
ATOM 784 O O . ILE A 1 100 ? -7.788 -2.226 16.068 1.00 89.12 100 ILE A O 1
ATOM 788 N N . ALA A 1 101 ? -7.019 -3.901 14.791 1.00 91.00 101 ALA A N 1
ATOM 789 C CA . ALA A 1 101 ? -7.543 -4.971 15.633 1.00 91.00 101 ALA A CA 1
ATOM 790 C C . ALA A 1 101 ? -6.965 -4.922 17.056 1.00 91.00 101 ALA A C 1
ATOM 792 O O . ALA A 1 101 ? -7.706 -5.042 18.033 1.00 91.00 101 ALA A O 1
ATOM 793 N N . ALA A 1 102 ? -5.660 -4.673 17.189 1.00 89.44 102 ALA A N 1
ATOM 794 C CA . ALA A 1 102 ? -5.003 -4.519 18.483 1.00 89.44 102 ALA A CA 1
ATOM 795 C C . ALA A 1 102 ? -5.530 -3.295 19.248 1.00 89.44 102 ALA A C 1
ATOM 797 O O . ALA A 1 102 ? -5.806 -3.394 20.444 1.00 89.44 102 ALA A O 1
ATOM 798 N N . LEU A 1 103 ? -5.721 -2.162 18.562 1.00 87.50 103 LEU A N 1
ATOM 799 C CA . LEU A 1 103 ? -6.311 -0.954 19.143 1.00 87.50 103 LEU A CA 1
ATOM 800 C C . LEU A 1 103 ? -7.748 -1.198 19.630 1.00 87.50 103 LEU A C 1
ATOM 802 O O . LEU A 1 103 ? -8.089 -0.802 20.744 1.00 87.50 103 LEU A O 1
ATOM 806 N N . ASN A 1 104 ? -8.570 -1.898 18.844 1.00 89.19 104 ASN A N 1
ATOM 807 C CA . ASN A 1 104 ? -9.923 -2.282 19.252 1.00 89.19 104 ASN A CA 1
ATOM 808 C C . ASN A 1 104 ? -9.914 -3.210 20.468 1.00 89.19 104 ASN A C 1
ATOM 810 O O . ASN A 1 104 ? -10.624 -2.947 21.437 1.00 89.19 104 ASN A O 1
ATOM 814 N N . GLY A 1 105 ? -9.096 -4.266 20.442 1.00 87.31 105 GLY A N 1
ATOM 815 C CA . GLY A 1 105 ? -8.976 -5.212 21.551 1.00 87.31 105 GLY A CA 1
ATOM 816 C C . GLY A 1 105 ? -8.522 -4.538 22.847 1.00 87.31 105 GLY A C 1
ATOM 817 O O . GLY A 1 105 ? -9.091 -4.793 23.908 1.00 87.31 105 GLY A O 1
ATOM 818 N N . ALA A 1 106 ? -7.556 -3.620 22.758 1.00 85.62 106 ALA A N 1
ATOM 819 C CA . ALA A 1 106 ? -7.096 -2.825 23.893 1.00 85.62 106 ALA A CA 1
ATOM 820 C C . ALA A 1 106 ? -8.177 -1.861 24.415 1.00 85.62 106 ALA A C 1
ATOM 822 O O . ALA A 1 106 ? -8.362 -1.752 25.625 1.00 85.62 106 ALA A O 1
ATOM 823 N N . SER A 1 107 ? -8.918 -1.195 23.523 1.00 84.69 107 SER A N 1
ATOM 824 C CA . SER A 1 107 ? -10.022 -0.299 23.899 1.00 84.69 107 SER A CA 1
ATOM 825 C C . SER A 1 107 ? -11.125 -1.048 24.652 1.00 84.69 107 SER A C 1
ATOM 827 O O . SER A 1 107 ? -11.550 -0.619 25.725 1.00 84.69 107 SER A O 1
ATOM 829 N N . LEU A 1 108 ? -11.529 -2.217 24.144 1.00 86.69 108 LEU A N 1
ATOM 830 C CA . LEU A 1 108 ? -12.530 -3.076 24.782 1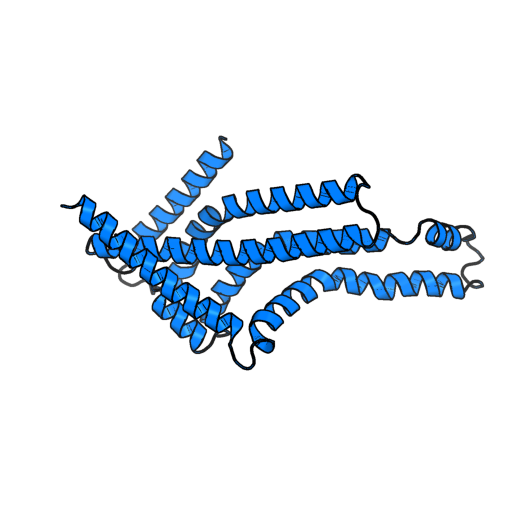.00 86.69 108 LEU A CA 1
ATOM 831 C C . LEU A 1 108 ? -12.062 -3.593 26.150 1.00 86.69 108 LEU A C 1
ATOM 833 O O . LEU A 1 108 ? -12.845 -3.608 27.099 1.00 86.69 108 LEU A O 1
ATOM 837 N N . ALA A 1 109 ? -10.786 -3.967 26.285 1.00 86.44 109 ALA A N 1
ATOM 838 C CA . ALA A 1 109 ? -10.212 -4.406 27.559 1.00 86.44 109 ALA A CA 1
ATOM 839 C C . ALA A 1 109 ? -10.236 -3.318 28.644 1.00 86.44 109 ALA A C 1
ATOM 841 O O . ALA A 1 109 ? -10.338 -3.625 29.831 1.00 86.44 109 ALA A O 1
ATOM 842 N N . LEU A 1 110 ? -10.171 -2.048 28.239 1.00 85.50 110 LEU A N 1
ATOM 843 C CA . LEU A 1 110 ? -10.278 -0.885 29.122 1.00 85.50 110 LEU A CA 1
ATOM 844 C C . LEU A 1 110 ? -11.736 -0.453 29.375 1.00 85.50 110 LEU A C 1
ATOM 846 O O . LEU A 1 110 ? -11.965 0.589 29.986 1.00 85.50 110 LEU A O 1
ATOM 850 N N . GLY A 1 111 ? -12.723 -1.235 28.921 1.00 79.56 111 GLY A N 1
ATOM 851 C CA . GLY A 1 111 ? -14.151 -0.928 29.058 1.00 79.56 111 GLY A CA 1
ATOM 852 C C . GLY A 1 111 ? -14.671 0.113 28.062 1.00 79.56 111 GLY A C 1
ATOM 853 O O . GLY A 1 111 ? -15.757 0.656 28.260 1.00 79.56 111 GLY A O 1
ATOM 854 N N . GLY A 1 112 ? -13.895 0.416 27.019 1.00 79.94 112 GLY A N 1
ATOM 855 C CA . GLY A 1 112 ? -14.276 1.302 25.924 1.00 79.94 112 GLY A CA 1
ATOM 856 C C . GLY A 1 112 ? -15.100 0.605 24.838 1.00 79.94 112 GLY A C 1
ATOM 857 O O . GLY A 1 112 ? -15.600 -0.505 25.007 1.00 79.94 112 GLY A O 1
ATOM 858 N N . VAL A 1 113 ? -15.217 1.272 23.689 1.00 80.38 113 VAL A N 1
ATOM 859 C CA . VAL A 1 113 ? -15.870 0.753 22.474 1.00 80.38 113 VAL A CA 1
ATOM 860 C C . VAL A 1 113 ? -14.841 0.494 21.375 1.00 80.38 113 VAL A C 1
ATOM 862 O O . VAL A 1 113 ? -13.706 0.975 21.446 1.00 80.38 113 VAL A O 1
ATOM 865 N N . THR A 1 114 ? -15.225 -0.261 20.346 1.00 79.19 114 THR A N 1
ATOM 866 C CA . THR A 1 114 ? -14.415 -0.423 19.133 1.00 79.19 114 THR A CA 1
ATOM 867 C C . THR A 1 114 ? -14.149 0.942 18.510 1.00 79.19 114 THR A C 1
ATOM 869 O O . THR A 1 114 ? -15.076 1.683 18.187 1.00 79.19 114 THR A O 1
ATOM 872 N N . ILE A 1 115 ? -12.871 1.268 18.342 1.00 76.31 115 ILE A N 1
ATOM 873 C CA . ILE A 1 115 ? -12.422 2.525 17.739 1.00 76.31 115 ILE A CA 1
ATOM 874 C C . ILE A 1 115 ? -12.774 2.524 16.251 1.00 76.31 115 ILE A C 1
ATOM 876 O O . ILE A 1 115 ? -13.147 3.554 15.690 1.00 76.31 115 ILE A O 1
ATOM 880 N N . PHE A 1 116 ? -12.662 1.356 15.619 1.00 80.44 116 PHE A N 1
ATOM 881 C CA . PHE A 1 116 ? -12.889 1.191 14.197 1.00 80.44 116 PHE A CA 1
ATOM 882 C C . PHE A 1 116 ? -13.431 -0.201 13.887 1.00 80.44 116 PHE A C 1
ATOM 884 O O . PHE A 1 116 ? -12.713 -1.184 14.029 1.00 80.44 116 PHE A O 1
ATOM 891 N N . ASP A 1 117 ? -14.689 -0.301 13.476 1.00 83.44 117 ASP A N 1
ATOM 892 C CA . ASP A 1 117 ? -15.334 -1.596 13.258 1.00 83.44 117 ASP A CA 1
ATOM 893 C C . ASP A 1 117 ? -14.827 -2.264 11.966 1.00 83.44 117 ASP A C 1
ATOM 895 O O . ASP A 1 117 ? -15.264 -1.947 10.857 1.00 83.44 117 ASP A O 1
ATOM 899 N N . LEU A 1 118 ? -13.847 -3.161 12.120 1.00 86.62 118 LEU A N 1
ATOM 900 C CA . LEU A 1 118 ? -13.272 -3.924 11.013 1.00 86.62 118 LEU A CA 1
ATOM 901 C C . LEU A 1 118 ? -14.280 -4.913 10.425 1.00 86.62 118 LEU A C 1
ATOM 903 O O . LEU A 1 118 ? -14.289 -5.087 9.211 1.00 86.62 118 LEU A O 1
ATOM 907 N N . SER A 1 119 ? -15.147 -5.505 11.250 1.00 86.12 119 SER A N 1
ATOM 908 C CA . SER A 1 119 ? -16.147 -6.480 10.809 1.00 86.12 119 SER A CA 1
ATOM 909 C C . SER A 1 119 ? -17.153 -5.837 9.859 1.00 86.12 119 SER A C 1
ATOM 911 O O . SER A 1 119 ? -17.434 -6.388 8.799 1.00 86.12 119 SER A O 1
ATOM 913 N N . VAL A 1 120 ? -17.616 -4.620 10.168 1.00 84.56 120 VAL A N 1
ATOM 914 C CA . VAL A 1 120 ? -18.495 -3.852 9.267 1.00 84.56 120 VAL A CA 1
ATOM 915 C C . VAL A 1 120 ? -17.820 -3.577 7.921 1.00 84.56 120 VAL A C 1
ATOM 917 O O . VAL A 1 120 ? -18.467 -3.622 6.878 1.00 84.56 120 VAL A O 1
ATOM 920 N N . ILE A 1 121 ? -16.517 -3.301 7.914 1.00 85.06 121 ILE A N 1
ATOM 921 C CA . ILE A 1 121 ? -15.783 -3.017 6.675 1.00 85.06 121 ILE A CA 1
ATOM 922 C C . ILE A 1 121 ? -15.552 -4.281 5.861 1.00 85.06 121 ILE A C 1
ATOM 924 O O . ILE A 1 121 ? -15.749 -4.250 4.648 1.00 85.06 121 ILE A O 1
ATOM 928 N N . PHE A 1 122 ? -15.170 -5.387 6.499 1.00 88.50 122 PHE A N 1
ATOM 929 C CA . PHE A 1 122 ? -15.056 -6.672 5.817 1.00 88.50 122 PHE A CA 1
ATOM 930 C C . PHE A 1 122 ? -16.402 -7.092 5.233 1.00 88.50 122 PHE A C 1
ATOM 932 O O . PHE A 1 122 ? -16.461 -7.405 4.047 1.00 88.50 122 PHE A O 1
ATOM 939 N N . GLN A 1 123 ? -17.492 -6.966 5.992 1.00 86.75 123 GLN A N 1
ATOM 940 C CA . GLN A 1 123 ? -18.837 -7.268 5.511 1.00 86.75 123 GLN A CA 1
ATOM 941 C C . GLN A 1 123 ? -19.241 -6.395 4.313 1.00 86.75 123 GLN A C 1
ATOM 943 O O . GLN A 1 123 ? -19.637 -6.928 3.281 1.00 86.75 123 GLN A O 1
ATOM 948 N N . HIS A 1 124 ? -19.062 -5.071 4.384 1.00 84.56 124 HIS A N 1
ATOM 949 C CA . HIS A 1 124 ? -19.341 -4.200 3.237 1.00 84.56 124 HIS A CA 1
ATOM 950 C C . HIS A 1 124 ? -18.459 -4.518 2.021 1.00 84.56 124 HIS A C 1
ATOM 952 O O . HIS A 1 124 ? -18.912 -4.359 0.889 1.00 84.56 124 HIS A O 1
ATOM 958 N N . MET A 1 125 ? -17.211 -4.950 2.230 1.00 84.25 125 MET A N 1
ATOM 959 C CA . MET A 1 125 ? -16.331 -5.387 1.143 1.00 84.25 125 MET A CA 1
ATOM 960 C C . MET A 1 125 ? -16.728 -6.753 0.573 1.00 84.25 125 MET A C 1
ATOM 962 O O . MET A 1 125 ? -16.502 -6.977 -0.613 1.00 84.25 125 MET A O 1
ATOM 966 N N . HIS A 1 126 ? -17.326 -7.645 1.367 1.00 84.75 126 HIS A N 1
ATOM 967 C CA . HIS A 1 126 ? -17.926 -8.887 0.874 1.00 84.75 126 HIS A CA 1
ATOM 968 C C . HIS A 1 126 ? -19.179 -8.611 0.037 1.00 84.75 126 HIS A C 1
ATOM 970 O O . HIS A 1 126 ? -19.330 -9.190 -1.040 1.00 84.75 126 HIS A O 1
ATOM 976 N N . ASP A 1 127 ? -20.048 -7.720 0.519 1.00 84.88 127 ASP A N 1
ATOM 977 C CA . ASP A 1 127 ? -21.349 -7.437 -0.091 1.00 84.88 127 ASP A CA 1
ATOM 978 C C . ASP A 1 127 ? -21.220 -6.628 -1.394 1.00 84.88 127 ASP A C 1
ATOM 980 O O . ASP A 1 127 ? -21.798 -6.998 -2.419 1.00 84.88 127 ASP A O 1
ATOM 984 N N . ASP A 1 128 ? -20.447 -5.537 -1.378 1.00 83.38 128 ASP A N 1
ATOM 985 C CA . ASP A 1 128 ? -20.143 -4.730 -2.565 1.00 83.38 128 ASP A CA 1
ATOM 986 C C . ASP A 1 128 ? -18.721 -4.137 -2.486 1.00 83.38 128 ASP A C 1
ATOM 988 O O . ASP A 1 128 ? -18.524 -2.999 -2.037 1.00 83.38 128 ASP A O 1
ATOM 992 N N . PRO A 1 129 ? -17.698 -4.867 -2.976 1.00 79.44 129 PRO A N 1
ATOM 993 C CA . PRO A 1 129 ? -16.315 -4.405 -2.937 1.00 79.44 129 PRO A CA 1
ATOM 994 C C . PRO A 1 129 ? -16.112 -3.035 -3.604 1.00 79.44 129 PRO A C 1
ATOM 996 O O . PRO A 1 129 ? -15.270 -2.256 -3.171 1.00 79.44 129 PRO A O 1
ATOM 999 N N . PHE A 1 130 ? -16.888 -2.697 -4.640 1.00 79.62 130 PHE A N 1
ATOM 1000 C CA . PHE A 1 130 ? -16.675 -1.485 -5.443 1.00 79.62 130 PHE A CA 1
ATOM 1001 C C . PHE A 1 130 ? -17.629 -0.336 -5.098 1.00 79.62 130 PHE A C 1
ATOM 1003 O O . PHE A 1 130 ? -17.610 0.709 -5.774 1.00 79.62 130 PHE A O 1
ATOM 1010 N N . ALA A 1 131 ? -18.405 -0.488 -4.020 1.00 81.75 131 ALA A N 1
ATOM 1011 C CA . ALA A 1 131 ? -19.216 0.574 -3.448 1.00 81.75 131 ALA A CA 1
ATOM 1012 C C . ALA A 1 131 ? -18.383 1.850 -3.257 1.00 81.75 131 ALA A C 1
ATOM 1014 O O . ALA A 1 131 ? -17.200 1.818 -2.900 1.00 81.75 131 ALA A O 1
ATOM 1015 N N . ALA A 1 132 ? -19.003 3.013 -3.476 1.00 81.44 132 ALA A N 1
ATOM 1016 C CA . ALA A 1 132 ? -18.325 4.303 -3.325 1.00 81.44 132 ALA A CA 1
ATOM 1017 C C . ALA A 1 132 ? -17.706 4.485 -1.925 1.00 81.44 132 ALA A C 1
ATOM 1019 O O . ALA A 1 132 ? -16.661 5.121 -1.789 1.00 81.44 132 ALA A O 1
ATOM 1020 N N . GLU A 1 133 ? -18.323 3.868 -0.921 1.00 79.75 133 GLU A N 1
ATOM 1021 C CA . GLU A 1 133 ? -17.921 3.855 0.486 1.00 79.75 133 GLU A CA 1
ATOM 1022 C C . GLU A 1 133 ? -16.651 3.037 0.751 1.00 79.75 133 GLU A C 1
ATOM 1024 O O . GLU A 1 133 ? -15.939 3.339 1.702 1.00 79.75 133 GLU A O 1
ATOM 1029 N N . ASN A 1 134 ? -16.310 2.076 -0.114 1.00 79.50 134 ASN A N 1
ATOM 1030 C CA . ASN A 1 134 ? -15.116 1.232 0.017 1.00 79.50 134 ASN A CA 1
ATOM 1031 C C . ASN A 1 134 ? -13.915 1.783 -0.773 1.00 79.50 134 ASN A C 1
ATOM 1033 O O . ASN A 1 134 ? -12.771 1.390 -0.542 1.00 79.50 134 ASN A O 1
ATOM 1037 N N . ARG A 1 135 ? -14.129 2.755 -1.675 1.00 82.19 135 ARG A N 1
ATOM 1038 C CA . ARG A 1 135 ? -13.081 3.300 -2.568 1.00 82.19 135 ARG A CA 1
ATOM 1039 C C . ARG A 1 135 ? -11.869 3.860 -1.836 1.00 82.19 135 ARG A C 1
ATOM 1041 O O . ARG A 1 135 ? -10.762 3.775 -2.360 1.00 82.19 135 ARG A O 1
ATOM 1048 N N . TRP A 1 136 ? -12.058 4.433 -0.650 1.00 82.44 136 TRP A N 1
ATOM 1049 C CA . TRP A 1 136 ? -10.948 4.990 0.122 1.00 82.44 136 TRP A CA 1
ATOM 1050 C C . TRP A 1 136 ? -9.938 3.906 0.531 1.00 82.44 136 TRP A C 1
ATOM 1052 O O . TRP A 1 136 ? -8.742 4.187 0.517 1.00 82.44 136 TRP A O 1
ATOM 1062 N N . VAL A 1 137 ? -10.386 2.670 0.800 1.00 81.31 137 VAL A N 1
ATOM 1063 C CA . VAL A 1 137 ? -9.505 1.531 1.112 1.00 81.31 137 VAL A CA 1
ATOM 1064 C C . VAL A 1 137 ? -8.576 1.273 -0.070 1.00 81.31 137 VAL A C 1
ATOM 1066 O O . VAL A 1 137 ? -7.358 1.256 0.088 1.00 81.31 137 VAL A O 1
ATOM 1069 N N . TYR A 1 138 ? -9.136 1.179 -1.279 1.00 80.38 138 TYR A N 1
ATOM 1070 C CA . TYR A 1 138 ? -8.354 0.983 -2.500 1.00 80.38 138 TYR A CA 1
ATOM 1071 C C . TYR A 1 138 ? -7.423 2.154 -2.787 1.00 80.38 138 TYR A C 1
ATOM 1073 O O . TYR A 1 138 ? -6.277 1.928 -3.151 1.00 80.38 138 TYR A O 1
ATOM 1081 N N . VAL A 1 139 ? -7.874 3.399 -2.608 1.00 82.88 139 VAL A N 1
ATOM 1082 C CA . VAL A 1 139 ? -7.021 4.579 -2.822 1.00 82.88 139 VAL A CA 1
ATOM 1083 C C . VAL A 1 139 ? -5.803 4.533 -1.904 1.00 82.88 139 VAL A C 1
ATOM 1085 O O . VAL A 1 139 ? -4.684 4.729 -2.371 1.00 82.88 139 VAL A O 1
ATOM 1088 N N . ILE A 1 140 ? -6.002 4.231 -0.622 1.00 81.75 140 ILE A N 1
ATOM 1089 C CA . ILE A 1 140 ? -4.911 4.162 0.350 1.00 81.75 140 ILE A CA 1
ATOM 1090 C C . ILE A 1 140 ? -3.983 2.988 0.033 1.00 81.75 140 ILE A C 1
ATOM 1092 O O . ILE A 1 140 ? -2.778 3.192 -0.109 1.00 81.75 140 ILE A O 1
ATOM 1096 N N . LEU A 1 141 ? -4.521 1.783 -0.156 1.00 82.62 141 LEU A N 1
ATOM 1097 C CA . LEU A 1 141 ? -3.706 0.602 -0.433 1.00 82.62 141 LEU A CA 1
ATOM 1098 C C . LEU A 1 141 ? -2.946 0.731 -1.757 1.00 82.62 141 LEU A C 1
ATOM 1100 O O . LEU A 1 141 ? -1.734 0.536 -1.788 1.00 82.62 141 LEU A O 1
ATOM 1104 N N . LEU A 1 142 ? -3.607 1.139 -2.843 1.00 82.75 142 LEU A N 1
ATOM 1105 C CA . LEU A 1 142 ? -2.961 1.302 -4.150 1.00 82.75 142 LEU A CA 1
ATOM 1106 C C . LEU A 1 142 ? -1.976 2.477 -4.181 1.00 82.75 142 LEU A C 1
ATOM 1108 O O . LEU A 1 142 ? -1.052 2.455 -4.998 1.00 82.75 142 LEU A O 1
ATOM 1112 N N . SER A 1 143 ? -2.115 3.470 -3.291 1.00 82.75 143 SER A N 1
ATOM 1113 C CA . SER A 1 143 ? -1.119 4.541 -3.155 1.00 82.75 143 SER A CA 1
ATOM 1114 C C . SER A 1 143 ? 0.243 4.025 -2.681 1.00 82.75 143 SER A C 1
ATOM 1116 O O . SER A 1 143 ? 1.262 4.595 -3.069 1.00 82.75 143 SER A O 1
ATOM 1118 N N . THR A 1 144 ? 0.296 2.898 -1.955 1.00 82.75 144 THR A N 1
ATOM 1119 C CA . THR A 1 144 ? 1.577 2.251 -1.591 1.00 82.75 144 THR A CA 1
ATOM 1120 C C . THR A 1 144 ? 2.328 1.696 -2.792 1.00 82.75 144 THR A C 1
ATOM 1122 O O . THR A 1 144 ? 3.547 1.573 -2.754 1.00 82.75 144 THR A O 1
ATOM 1125 N N . LEU A 1 145 ? 1.624 1.404 -3.889 1.00 83.38 145 LEU A N 1
ATOM 1126 C CA . LEU A 1 145 ? 2.234 0.937 -5.132 1.00 83.38 145 LEU A CA 1
ATOM 1127 C C . LEU A 1 145 ? 2.729 2.086 -6.009 1.00 83.38 145 LEU A C 1
ATOM 1129 O O .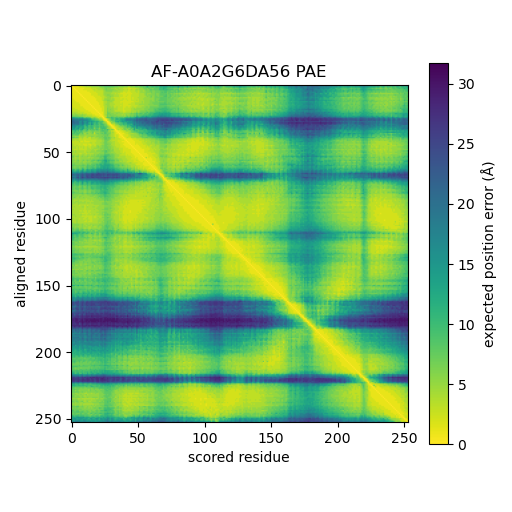 LEU A 1 145 ? 3.335 1.831 -7.049 1.00 83.38 145 LEU A O 1
ATOM 1133 N N . LEU A 1 146 ? 2.482 3.343 -5.628 1.00 80.88 146 LEU A N 1
ATOM 1134 C CA . LEU A 1 146 ? 2.883 4.497 -6.425 1.00 80.88 146 LEU A CA 1
ATOM 1135 C C . LEU A 1 146 ? 4.404 4.536 -6.681 1.00 80.88 146 LEU A C 1
ATOM 1137 O O . LEU A 1 146 ? 4.783 4.745 -7.836 1.00 80.88 146 LEU A O 1
ATOM 1141 N N . PRO A 1 147 ? 5.291 4.281 -5.694 1.00 75.31 147 PRO A N 1
ATOM 1142 C CA . PRO A 1 147 ? 6.728 4.187 -5.952 1.00 75.31 147 PRO A CA 1
ATOM 1143 C C . PRO A 1 147 ? 7.066 3.101 -6.981 1.00 75.31 147 PRO A C 1
ATOM 1145 O O . PRO A 1 147 ? 7.817 3.360 -7.920 1.00 75.31 147 PRO A O 1
ATOM 1148 N N . THR A 1 148 ? 6.457 1.916 -6.871 1.00 79.06 148 THR A N 1
ATOM 1149 C CA . THR A 1 148 ? 6.635 0.811 -7.828 1.00 79.06 148 THR A CA 1
ATOM 1150 C C . THR A 1 148 ? 6.138 1.184 -9.225 1.00 79.06 148 THR A C 1
ATOM 1152 O O . THR A 1 148 ? 6.821 0.918 -10.210 1.00 79.06 148 THR A O 1
ATOM 1155 N N . ALA A 1 149 ? 4.991 1.858 -9.332 1.00 82.19 149 ALA A N 1
ATOM 1156 C CA . ALA A 1 149 ? 4.449 2.333 -10.602 1.00 82.19 149 ALA A CA 1
ATOM 1157 C C . ALA A 1 149 ? 5.382 3.354 -11.276 1.00 82.19 149 ALA A C 1
ATOM 1159 O O . ALA A 1 149 ? 5.621 3.270 -12.482 1.00 82.19 149 ALA A O 1
ATOM 1160 N N . ILE A 1 150 ? 5.954 4.282 -10.500 1.00 80.12 150 ILE A N 1
ATOM 1161 C CA . ILE A 1 150 ? 6.949 5.248 -10.986 1.00 80.12 150 ILE A CA 1
ATOM 1162 C C . ILE A 1 150 ? 8.220 4.524 -11.442 1.00 80.12 150 ILE A C 1
ATOM 1164 O O . ILE A 1 150 ? 8.739 4.822 -12.516 1.00 80.12 150 ILE A O 1
ATOM 1168 N N . HIS A 1 151 ? 8.717 3.554 -10.673 1.00 75.56 151 HIS A N 1
ATOM 1169 C CA . HIS A 1 151 ? 9.884 2.770 -11.074 1.00 75.56 151 HIS A CA 1
ATOM 1170 C C . HIS A 1 151 ? 9.630 1.994 -12.365 1.00 75.56 151 HIS A C 1
ATOM 1172 O O . HIS A 1 151 ? 10.447 2.065 -13.279 1.00 75.56 151 HIS A O 1
ATOM 1178 N N . LEU A 1 152 ? 8.483 1.323 -12.486 1.00 79.06 152 LEU A N 1
ATOM 1179 C CA . LEU A 1 152 ? 8.117 0.594 -13.696 1.00 79.06 152 LEU A CA 1
ATOM 1180 C C . LEU A 1 152 ? 8.005 1.532 -14.903 1.00 79.06 152 LEU A C 1
ATOM 1182 O O . LEU A 1 152 ? 8.476 1.191 -15.988 1.00 79.06 152 LEU A O 1
ATOM 1186 N N . PHE A 1 153 ? 7.446 2.728 -14.712 1.00 82.56 153 PHE A N 1
ATOM 1187 C CA . PHE A 1 153 ? 7.409 3.768 -15.738 1.00 82.56 153 PHE A CA 1
ATOM 1188 C C . PHE A 1 153 ? 8.823 4.163 -16.194 1.00 82.56 153 PHE A C 1
ATOM 1190 O O . PHE A 1 153 ? 9.110 4.159 -17.392 1.00 82.56 153 PHE A O 1
ATOM 1197 N N . LEU A 1 154 ? 9.729 4.445 -15.251 1.00 78.19 154 LEU A N 1
ATOM 1198 C CA . LEU A 1 154 ? 11.114 4.827 -15.546 1.00 78.19 154 LEU A CA 1
ATOM 1199 C C . LEU A 1 154 ? 11.906 3.693 -16.210 1.00 78.19 154 LEU A C 1
ATOM 1201 O O . LEU A 1 154 ? 12.616 3.937 -17.183 1.00 78.19 154 LEU A O 1
ATOM 1205 N N . VAL A 1 155 ? 11.769 2.457 -15.726 1.00 75.19 155 VAL A N 1
ATOM 1206 C CA . VAL A 1 155 ? 12.430 1.275 -16.299 1.00 75.19 155 VAL A CA 1
ATOM 1207 C C . VAL A 1 155 ? 11.922 1.011 -17.710 1.00 75.19 155 VAL A C 1
ATOM 1209 O O . VAL A 1 155 ? 12.724 0.768 -18.607 1.00 75.19 155 VAL A O 1
ATOM 1212 N N . SER A 1 156 ? 10.615 1.122 -17.947 1.00 76.19 156 SER A N 1
ATOM 1213 C CA . SER A 1 156 ? 10.050 0.937 -19.288 1.00 76.19 156 SER A CA 1
ATOM 1214 C C . SER A 1 156 ? 10.571 1.993 -20.269 1.00 76.19 156 SER A C 1
ATOM 1216 O O . SER A 1 156 ? 10.896 1.681 -21.416 1.00 76.19 156 SER A O 1
ATOM 1218 N N . TRP A 1 157 ? 10.747 3.230 -19.797 1.00 75.94 157 TRP A N 1
ATOM 1219 C CA . TRP A 1 157 ? 11.416 4.292 -20.547 1.00 75.94 157 TRP A CA 1
ATOM 1220 C C . TRP A 1 157 ? 12.918 4.064 -20.748 1.00 75.94 157 TRP A C 1
ATOM 1222 O O . TRP A 1 157 ? 13.457 4.404 -21.798 1.00 75.94 157 TRP A O 1
ATOM 1232 N N . ALA A 1 158 ? 13.609 3.450 -19.793 1.00 72.88 158 ALA A N 1
ATOM 1233 C CA . ALA A 1 158 ? 15.008 3.071 -19.962 1.00 72.88 158 ALA A CA 1
ATOM 1234 C C . ALA A 1 158 ? 15.172 1.933 -20.986 1.00 72.88 158 ALA A C 1
ATOM 1236 O O . ALA A 1 158 ? 16.098 1.964 -21.794 1.00 72.88 158 ALA A O 1
ATOM 1237 N N . VAL A 1 159 ? 14.247 0.967 -21.020 1.00 68.69 159 VAL A N 1
ATOM 1238 C CA . VAL A 1 159 ? 14.214 -0.096 -22.041 1.00 68.69 159 VAL A CA 1
ATOM 1239 C C . VAL A 1 159 ? 14.012 0.491 -23.437 1.00 68.69 159 VAL A C 1
ATOM 1241 O O . VAL A 1 159 ? 14.657 0.043 -24.380 1.00 68.69 159 VAL A O 1
ATOM 1244 N N . LEU A 1 160 ? 13.207 1.549 -23.574 1.00 68.06 160 LEU A N 1
ATOM 1245 C CA . LEU A 1 160 ? 13.088 2.296 -24.831 1.00 68.06 160 LEU A CA 1
ATOM 1246 C C . LEU A 1 160 ? 14.428 2.861 -25.324 1.00 68.06 160 LEU A C 1
ATOM 1248 O O . LEU A 1 160 ? 14.678 2.899 -26.529 1.00 68.06 160 LEU A O 1
ATOM 1252 N N . LEU A 1 161 ? 15.311 3.252 -24.407 1.00 65.56 161 LEU A N 1
ATOM 1253 C CA . LEU A 1 161 ? 16.661 3.720 -24.729 1.00 65.56 161 LEU A CA 1
ATOM 1254 C C . LEU A 1 161 ? 17.642 2.569 -25.003 1.00 65.56 161 LEU A C 1
ATOM 1256 O O . LEU A 1 161 ? 18.706 2.803 -25.573 1.00 65.56 161 LEU A O 1
ATOM 1260 N N . TRP A 1 162 ? 17.273 1.325 -24.685 1.00 65.62 162 TRP A N 1
ATOM 1261 C CA . TRP A 1 162 ? 18.031 0.110 -25.004 1.00 65.62 162 TRP A CA 1
ATOM 1262 C C . TRP A 1 162 ? 17.832 -0.348 -26.460 1.00 65.62 162 TRP A C 1
ATOM 1264 O O . TRP A 1 162 ? 18.069 -1.509 -26.802 1.00 65.62 162 TRP A O 1
ATOM 1274 N N . PHE A 1 163 ? 17.439 0.555 -27.363 1.00 63.28 163 PHE A N 1
ATOM 1275 C CA . PHE A 1 163 ? 17.533 0.262 -28.788 1.00 63.28 163 PHE A CA 1
ATOM 1276 C C . PHE A 1 163 ? 18.988 -0.124 -29.098 1.00 63.28 163 PHE A C 1
ATOM 1278 O O . PHE A 1 163 ? 19.893 0.606 -28.676 1.00 63.28 163 PHE A O 1
ATOM 1285 N N . PRO A 1 164 ? 19.254 -1.263 -29.770 1.00 65.88 164 PRO A N 1
ATOM 1286 C CA . PRO A 1 164 ? 20.615 -1.733 -29.974 1.00 65.88 164 PRO A CA 1
ATOM 1287 C C . PRO A 1 164 ? 21.448 -0.596 -30.555 1.00 65.88 164 PRO A C 1
ATOM 1289 O O . PRO A 1 164 ? 21.094 -0.059 -31.602 1.00 65.88 164 PRO A O 1
ATOM 1292 N N . ALA A 1 165 ? 22.543 -0.214 -29.890 1.00 62.16 165 ALA A N 1
ATOM 1293 C CA . ALA A 1 165 ? 23.349 0.933 -30.316 1.00 62.16 165 ALA A CA 1
ATOM 1294 C C . ALA A 1 165 ? 23.789 0.807 -31.786 1.00 62.16 165 ALA A C 1
ATOM 1296 O O . ALA A 1 165 ? 23.933 1.786 -32.499 1.00 62.16 165 ALA A O 1
ATOM 1297 N N . GLN A 1 166 ? 23.942 -0.425 -32.270 1.00 61.22 166 GLN A N 1
ATOM 1298 C CA . GLN A 1 166 ? 24.252 -0.738 -33.661 1.00 61.22 166 GLN A CA 1
ATOM 1299 C C . GLN A 1 166 ? 23.109 -0.372 -34.620 1.00 61.22 166 GLN A C 1
ATOM 1301 O O . GLN A 1 166 ? 23.363 0.077 -35.730 1.00 61.22 166 GLN A O 1
ATOM 1306 N N . TRP A 1 167 ? 21.858 -0.533 -34.190 1.00 65.00 167 TRP A N 1
ATOM 1307 C CA . TRP A 1 167 ? 20.661 -0.217 -34.966 1.00 65.00 167 TRP A CA 1
ATOM 1308 C C . TRP A 1 167 ? 20.335 1.274 -34.900 1.00 65.00 167 TRP A C 1
ATOM 1310 O O . TRP A 1 167 ? 19.932 1.837 -35.914 1.00 65.00 167 TRP A O 1
ATOM 1320 N N . SER A 1 168 ? 20.556 1.937 -33.756 1.00 63.25 168 SER A N 1
ATOM 1321 C CA . SER A 1 168 ? 20.452 3.402 -33.675 1.00 63.25 168 SER A CA 1
ATOM 1322 C C . SER A 1 168 ? 21.547 4.074 -34.500 1.00 63.25 168 SER A C 1
ATOM 1324 O O . SER A 1 168 ? 21.251 4.970 -35.285 1.00 63.25 168 SER A O 1
ATOM 1326 N N . MET A 1 169 ? 22.793 3.600 -34.405 1.00 65.06 169 MET A N 1
ATOM 1327 C CA . MET A 1 169 ? 23.887 4.086 -35.244 1.00 65.06 169 MET A CA 1
ATOM 1328 C C . MET A 1 169 ? 23.610 3.811 -36.720 1.00 65.06 169 MET A C 1
ATOM 1330 O O . MET A 1 169 ? 23.727 4.737 -37.506 1.00 65.06 169 MET A O 1
ATOM 1334 N N . TRP A 1 170 ? 23.164 2.611 -37.106 1.00 67.81 170 TRP A N 1
ATOM 1335 C CA . TRP A 1 170 ? 22.772 2.321 -38.493 1.00 67.81 170 TRP A CA 1
ATOM 1336 C C . TRP A 1 170 ? 21.630 3.222 -38.990 1.00 67.81 170 TRP A C 1
ATOM 1338 O O . TRP A 1 170 ? 21.659 3.686 -40.132 1.00 67.81 170 TRP A O 1
ATOM 1348 N N . ALA A 1 171 ? 20.641 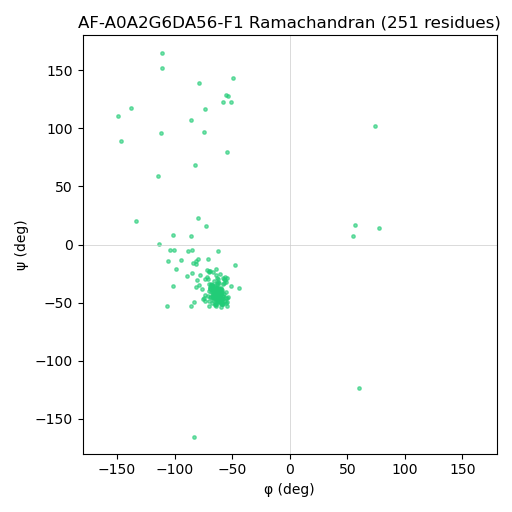3.504 -38.136 1.00 64.94 171 ALA A N 1
ATOM 1349 C CA . ALA A 1 171 ? 19.519 4.369 -38.479 1.00 64.94 171 ALA A CA 1
ATOM 1350 C C . ALA A 1 171 ? 19.944 5.834 -38.667 1.00 64.94 171 ALA A C 1
ATOM 1352 O O . ALA A 1 171 ? 19.391 6.497 -39.539 1.00 64.94 171 ALA A O 1
ATOM 1353 N N . VAL A 1 172 ? 20.923 6.322 -37.892 1.00 66.00 172 VAL A N 1
ATOM 1354 C CA . VAL A 1 172 ? 21.336 7.740 -37.855 1.00 66.00 172 VAL A CA 1
ATOM 1355 C C . VAL A 1 172 ? 22.586 8.031 -38.707 1.00 66.00 172 VAL A C 1
ATOM 1357 O O . VAL A 1 172 ? 22.774 9.166 -39.139 1.00 66.00 172 VAL A O 1
ATOM 1360 N N . GLN A 1 173 ? 23.419 7.029 -39.027 1.00 65.19 173 GLN A N 1
ATOM 1361 C CA . GLN A 1 173 ? 24.716 7.177 -39.724 1.00 65.19 173 GLN A CA 1
ATOM 1362 C C . GLN A 1 173 ? 24.639 7.757 -41.147 1.00 65.19 173 GLN A C 1
ATOM 1364 O O . GLN A 1 173 ? 25.678 8.027 -41.741 1.00 65.19 173 GLN A O 1
ATOM 1369 N N . SER A 1 174 ? 23.447 7.973 -41.702 1.00 58.88 174 SER A N 1
ATOM 1370 C CA . SER A 1 174 ? 23.263 8.550 -43.040 1.00 58.88 174 SER A CA 1
ATOM 1371 C C . SER A 1 174 ? 22.212 9.663 -43.084 1.00 58.88 174 SER A C 1
ATOM 1373 O O . SER A 1 174 ? 21.630 9.914 -44.138 1.00 58.88 1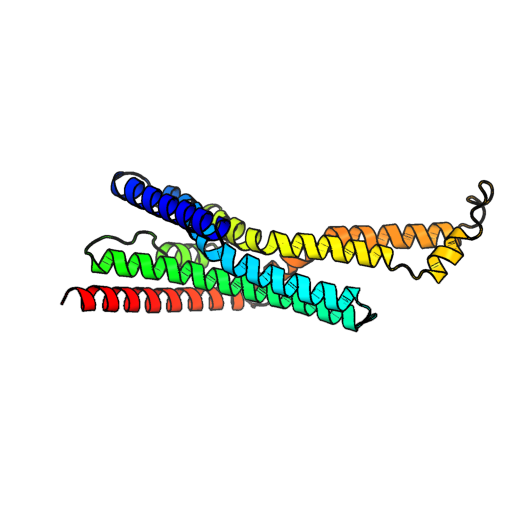74 SER A O 1
ATOM 1375 N N . TRP A 1 175 ? 21.890 10.283 -41.947 1.00 63.06 175 TRP A N 1
ATOM 1376 C CA . TRP A 1 175 ? 20.937 11.393 -41.891 1.00 63.06 175 TRP A CA 1
ATOM 1377 C C . TRP A 1 175 ? 21.625 12.716 -42.254 1.00 63.06 175 TRP A C 1
ATOM 1379 O O . TRP A 1 175 ? 21.797 13.595 -41.416 1.00 63.06 175 TRP A O 1
ATOM 1389 N N . GLU A 1 176 ? 22.024 12.866 -43.519 1.00 62.81 176 GLU A N 1
ATOM 1390 C CA . GLU A 1 176 ? 22.230 14.196 -44.101 1.00 62.81 176 GLU A CA 1
ATOM 1391 C C . GLU A 1 176 ? 20.865 14.793 -44.484 1.00 62.81 176 GLU A C 1
ATOM 1393 O O . GLU A 1 176 ? 19.988 14.103 -45.012 1.00 62.81 176 GLU A O 1
ATOM 1398 N N . GLU A 1 177 ? 20.689 16.093 -44.226 1.00 57.81 177 GLU A N 1
ATOM 1399 C CA . GLU A 1 177 ? 19.437 16.877 -44.291 1.00 57.81 177 GLU A CA 1
ATOM 1400 C C . GLU A 1 177 ? 18.578 16.693 -45.563 1.00 57.81 177 GLU A C 1
ATOM 1402 O O . GLU A 1 177 ? 17.390 17.009 -45.558 1.00 57.81 177 GLU A O 1
ATOM 1407 N N . LYS A 1 178 ? 19.139 16.161 -46.657 1.00 55.66 178 LYS A N 1
ATOM 1408 C CA . LYS A 1 178 ? 18.452 15.973 -47.949 1.00 55.66 178 LYS A CA 1
ATOM 1409 C C . LYS A 1 178 ? 17.949 14.551 -48.227 1.00 55.66 178 LYS A C 1
ATOM 1411 O O . LYS A 1 178 ? 17.272 14.352 -49.235 1.00 55.66 178 LYS A O 1
ATOM 1416 N N . GLN A 1 179 ? 18.231 13.568 -47.371 1.00 56.09 179 GLN A N 1
ATOM 1417 C CA . GLN A 1 179 ? 17.953 12.147 -47.654 1.00 56.09 179 GLN A CA 1
ATOM 1418 C C . GLN A 1 179 ? 16.733 11.560 -46.927 1.00 56.09 179 GLN A C 1
ATOM 1420 O O . GLN A 1 179 ? 16.320 10.440 -47.231 1.00 56.09 179 GLN A O 1
ATOM 1425 N N . ILE A 1 180 ? 16.089 12.337 -46.048 1.00 54.69 180 ILE A N 1
ATOM 1426 C CA . ILE A 1 180 ? 14.904 11.930 -45.265 1.00 54.69 180 ILE A CA 1
ATOM 1427 C C . ILE A 1 180 ? 13.747 11.452 -46.169 1.00 54.69 180 ILE A C 1
ATOM 1429 O O . ILE A 1 180 ? 12.974 10.585 -45.773 1.00 54.69 180 ILE A O 1
ATOM 1433 N N . GLN A 1 181 ? 13.651 11.953 -47.408 1.00 55.28 181 GLN A N 1
ATOM 1434 C CA . GLN A 1 181 ? 12.603 11.554 -48.358 1.00 55.28 181 GLN A CA 1
ATOM 1435 C C . GLN A 1 181 ? 12.873 10.237 -49.109 1.00 55.28 181 GLN A C 1
ATOM 1437 O O . GLN A 1 181 ? 11.937 9.694 -49.689 1.00 55.28 181 GLN A O 1
ATOM 1442 N N . HIS A 1 182 ? 14.108 9.720 -49.137 1.00 58.50 182 HIS A N 1
ATOM 1443 C CA . HIS A 1 182 ? 14.464 8.558 -49.973 1.00 58.50 182 HIS A CA 1
ATOM 1444 C C . HIS A 1 182 ? 14.651 7.247 -49.200 1.00 58.50 182 HIS A C 1
ATOM 1446 O O . HIS A 1 182 ? 14.645 6.186 -49.818 1.00 58.50 182 HIS A O 1
ATOM 1452 N N . ASP A 1 183 ? 14.769 7.285 -47.870 1.00 72.19 183 ASP A N 1
ATOM 1453 C CA . ASP A 1 183 ? 15.054 6.092 -47.060 1.00 72.19 183 ASP A CA 1
ATOM 1454 C C . ASP A 1 183 ? 13.871 5.730 -46.140 1.00 72.19 183 ASP A C 1
ATOM 1456 O O . ASP A 1 183 ? 13.965 5.692 -44.909 1.00 72.19 183 ASP A O 1
ATOM 1460 N N . LEU A 1 184 ? 12.711 5.490 -46.772 1.00 71.62 184 LEU A N 1
ATOM 1461 C CA . LEU A 1 184 ? 11.430 5.175 -46.121 1.00 71.62 184 LEU A CA 1
ATOM 1462 C C . LEU A 1 184 ? 11.556 4.026 -45.108 1.00 71.62 184 LEU A C 1
ATOM 1464 O O . LEU A 1 184 ? 10.924 4.063 -44.058 1.00 71.62 184 LEU A O 1
ATOM 1468 N N . ALA A 1 185 ? 12.399 3.028 -45.386 1.00 72.50 185 ALA A N 1
ATOM 1469 C CA . ALA A 1 185 ? 12.619 1.891 -44.497 1.00 72.50 185 ALA A CA 1
ATOM 1470 C C . ALA A 1 185 ? 13.235 2.308 -43.148 1.00 72.50 185 ALA A C 1
ATOM 1472 O O . ALA A 1 185 ? 12.790 1.828 -42.102 1.00 72.50 185 ALA A O 1
ATOM 1473 N N . LYS A 1 186 ? 14.207 3.234 -43.139 1.00 69.62 186 LYS A N 1
ATOM 1474 C CA . LYS A 1 186 ? 14.818 3.746 -41.897 1.00 69.62 186 LYS A CA 1
ATOM 1475 C C . LYS A 1 186 ? 13.836 4.581 -41.088 1.00 69.62 186 LYS A C 1
ATOM 1477 O O . LYS A 1 186 ? 13.714 4.367 -39.882 1.00 69.62 186 LYS A O 1
ATOM 1482 N N . TYR A 1 187 ? 13.106 5.478 -41.755 1.00 72.94 187 TYR A N 1
ATOM 1483 C CA . TYR A 1 187 ? 12.058 6.272 -41.115 1.00 72.94 187 TYR A CA 1
ATOM 1484 C C . TYR A 1 187 ? 10.991 5.365 -40.497 1.00 72.94 187 TYR A C 1
ATOM 1486 O O . TYR A 1 187 ? 10.739 5.453 -39.301 1.00 72.94 187 TYR A O 1
ATOM 1494 N N . LEU A 1 188 ? 10.447 4.415 -41.267 1.00 76.25 188 LEU A N 1
ATOM 1495 C CA . LEU A 1 188 ? 9.444 3.474 -40.771 1.00 76.25 188 LEU A CA 1
ATOM 1496 C C . LEU A 1 188 ? 9.966 2.619 -39.616 1.00 76.25 188 LEU A C 1
ATOM 1498 O O . LEU A 1 188 ? 9.217 2.393 -38.681 1.00 76.25 188 LEU A O 1
ATOM 1502 N N . THR A 1 189 ? 11.227 2.182 -39.623 1.00 74.25 189 THR A N 1
ATOM 1503 C CA . THR A 1 189 ? 11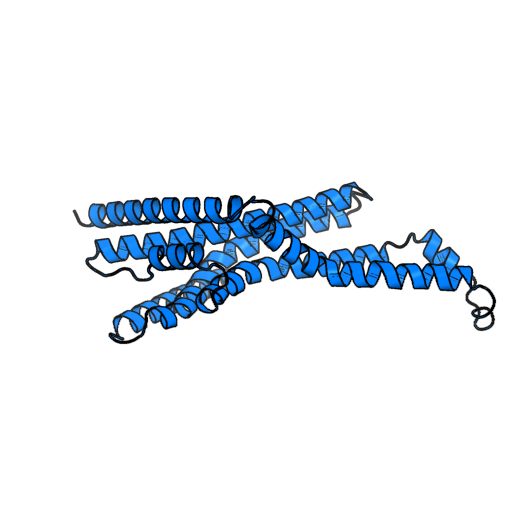.781 1.361 -38.530 1.00 74.25 189 THR A CA 1
ATOM 1504 C C . THR A 1 189 ? 11.881 2.149 -37.221 1.00 74.25 189 THR A C 1
ATOM 1506 O O . THR A 1 189 ? 11.431 1.670 -36.180 1.00 74.25 189 THR A O 1
ATOM 1509 N N . VAL A 1 190 ? 12.423 3.373 -37.262 1.00 73.31 190 VAL A N 1
ATOM 1510 C CA . VAL A 1 190 ? 12.523 4.242 -36.074 1.00 73.31 190 VAL A CA 1
ATOM 1511 C C . VAL A 1 190 ? 11.132 4.674 -35.611 1.00 73.31 190 VAL A C 1
ATOM 1513 O O . VAL A 1 190 ? 10.817 4.568 -34.427 1.00 73.31 190 VAL A O 1
ATOM 1516 N N . SER A 1 191 ? 10.268 5.102 -36.533 1.00 76.50 191 SER A N 1
ATOM 1517 C CA . SER A 1 191 ? 8.890 5.480 -36.220 1.00 76.50 191 SER A CA 1
ATOM 1518 C C . SER A 1 191 ? 8.097 4.308 -35.651 1.00 76.50 191 SER A C 1
ATOM 1520 O O . SER A 1 191 ? 7.412 4.494 -34.656 1.00 76.50 191 SER A O 1
ATOM 1522 N N . PHE A 1 192 ? 8.213 3.100 -36.206 1.00 79.06 192 PHE A N 1
ATOM 1523 C CA . PHE A 1 192 ? 7.525 1.911 -35.696 1.00 79.06 192 PHE A CA 1
ATOM 1524 C C . PHE A 1 192 ? 8.016 1.528 -34.299 1.00 79.06 192 PHE A C 1
ATOM 1526 O O . PHE A 1 192 ? 7.200 1.193 -33.446 1.00 79.06 192 PHE A O 1
ATOM 1533 N N . TYR A 1 193 ? 9.320 1.646 -34.028 1.00 76.00 193 TYR A N 1
ATOM 1534 C CA . TYR A 1 193 ? 9.862 1.435 -32.687 1.00 76.00 193 TYR A CA 1
ATOM 1535 C C . TYR A 1 193 ? 9.245 2.402 -31.665 1.00 76.00 193 TYR A C 1
ATOM 1537 O O . TYR A 1 193 ? 8.717 1.972 -30.641 1.00 76.00 193 TYR A O 1
ATOM 1545 N N . TRP A 1 194 ? 9.231 3.699 -31.974 1.00 78.75 194 TRP A N 1
ATOM 1546 C CA . TRP A 1 194 ? 8.640 4.713 -31.100 1.00 78.75 194 TRP A CA 1
ATOM 1547 C C . TRP A 1 194 ? 7.119 4.570 -30.965 1.00 78.75 194 TRP A C 1
ATOM 1549 O O . TRP A 1 194 ? 6.594 4.684 -29.860 1.00 78.75 194 TRP A O 1
ATOM 1559 N N . ILE A 1 195 ? 6.413 4.261 -32.055 1.00 83.62 195 ILE A N 1
ATOM 1560 C CA . ILE A 1 195 ? 4.958 4.050 -32.067 1.00 83.62 195 ILE A CA 1
ATOM 1561 C C . ILE A 1 195 ? 4.569 2.801 -31.272 1.00 83.62 195 ILE A C 1
ATOM 1563 O O . ILE A 1 195 ? 3.526 2.807 -30.630 1.00 83.62 195 ILE A O 1
ATOM 1567 N N . LEU A 1 196 ? 5.371 1.737 -31.297 1.00 79.75 196 LEU A N 1
ATOM 1568 C CA . LEU A 1 196 ? 5.043 0.492 -30.605 1.00 79.75 196 LEU A CA 1
ATOM 1569 C C . LEU A 1 196 ? 5.432 0.537 -29.124 1.00 79.75 196 LEU A C 1
ATOM 1571 O O . LEU A 1 196 ? 4.624 0.208 -28.257 1.00 79.75 196 LEU A O 1
ATOM 1575 N N . PHE A 1 197 ? 6.666 0.942 -28.820 1.00 76.50 197 PHE A N 1
ATOM 1576 C CA . PHE A 1 197 ? 7.213 0.796 -27.474 1.00 76.50 197 PHE A CA 1
ATOM 1577 C C . PHE A 1 197 ? 6.925 1.997 -26.562 1.00 76.50 197 PHE A C 1
ATOM 1579 O O . PHE A 1 197 ? 6.826 1.799 -25.352 1.00 76.50 197 PHE A O 1
ATOM 1586 N N . ALA A 1 198 ? 6.740 3.220 -27.084 1.00 80.44 198 ALA A N 1
ATOM 1587 C CA . ALA A 1 198 ? 6.406 4.375 -26.237 1.00 80.44 198 ALA A CA 1
ATOM 1588 C C . ALA A 1 198 ? 5.024 4.242 -25.576 1.00 80.44 198 ALA A C 1
ATOM 1590 O O . ALA A 1 198 ? 4.934 4.461 -24.364 1.00 80.44 198 ALA A O 1
ATOM 1591 N N . PRO A 1 199 ? 3.963 3.803 -26.286 1.00 84.69 199 PRO A N 1
ATOM 1592 C CA . PRO A 1 199 ? 2.701 3.470 -25.639 1.00 84.69 199 PRO A CA 1
ATOM 1593 C C . PRO A 1 199 ? 2.860 2.318 -24.655 1.00 84.69 199 PRO A C 1
ATOM 1595 O O . PRO A 1 199 ? 2.313 2.392 -23.564 1.00 84.69 199 PRO A O 1
ATOM 1598 N N . LEU A 1 200 ? 3.644 1.287 -24.986 1.00 80.75 200 LEU A N 1
ATOM 1599 C CA . LEU A 1 200 ? 3.854 0.155 -24.083 1.00 80.75 200 LEU A CA 1
ATOM 1600 C C . LEU A 1 200 ? 4.502 0.595 -22.760 1.00 80.75 200 LEU A C 1
ATOM 1602 O O . LEU A 1 200 ? 4.058 0.178 -21.695 1.00 80.75 200 LEU A O 1
ATOM 1606 N N . ALA A 1 201 ? 5.496 1.486 -22.819 1.00 81.06 201 ALA A N 1
ATOM 1607 C CA . ALA A 1 201 ? 6.149 2.033 -21.634 1.00 81.06 201 ALA A CA 1
ATOM 1608 C C . ALA A 1 201 ? 5.240 2.962 -20.821 1.00 81.06 201 ALA A C 1
ATOM 1610 O O . ALA A 1 201 ? 5.249 2.913 -19.592 1.00 81.06 201 ALA A O 1
ATOM 1611 N N . LEU A 1 202 ? 4.426 3.776 -21.497 1.00 85.88 202 LEU A N 1
ATOM 1612 C CA . LEU A 1 202 ? 3.428 4.628 -20.850 1.00 85.88 202 LEU A CA 1
ATOM 1613 C C . LEU A 1 202 ? 2.332 3.798 -20.167 1.00 85.88 202 LEU A C 1
ATOM 1615 O O . LEU A 1 202 ? 1.870 4.149 -19.083 1.00 85.88 202 LEU A O 1
ATOM 1619 N N . LEU A 1 203 ? 1.920 2.701 -20.802 1.00 88.56 203 LEU A N 1
ATOM 1620 C CA . LEU A 1 203 ? 0.855 1.828 -20.325 1.00 88.56 203 LEU A CA 1
ATOM 1621 C C . LEU A 1 203 ? 1.345 0.788 -19.314 1.00 88.56 203 LEU A C 1
ATOM 1623 O O . LEU A 1 203 ? 0.509 0.240 -18.608 1.00 88.56 203 LEU A O 1
ATOM 1627 N N . ALA A 1 204 ? 2.648 0.520 -19.189 1.00 84.88 204 ALA A N 1
ATOM 1628 C CA . ALA A 1 204 ? 3.164 -0.524 -18.300 1.00 84.88 204 ALA A CA 1
ATOM 1629 C C . ALA A 1 204 ? 2.673 -0.403 -16.837 1.00 84.88 204 ALA A C 1
ATOM 1631 O O . ALA A 1 204 ? 2.196 -1.405 -16.301 1.00 84.88 204 ALA A O 1
ATOM 1632 N N . PRO A 1 205 ? 2.664 0.786 -16.194 1.00 84.94 205 PRO A N 1
ATOM 1633 C CA . PRO A 1 205 ? 2.064 0.948 -14.867 1.00 84.94 205 PRO A CA 1
ATOM 1634 C C . PRO A 1 205 ? 0.556 0.676 -14.845 1.00 84.94 205 PRO A C 1
ATOM 1636 O O . PRO A 1 205 ? 0.045 0.085 -13.899 1.00 84.94 205 PRO A O 1
ATOM 1639 N N . LEU A 1 206 ? -0.173 1.070 -15.892 1.00 88.69 206 LEU A N 1
ATOM 1640 C CA . LEU A 1 206 ? -1.613 0.816 -15.992 1.00 88.69 206 LEU A CA 1
ATOM 1641 C C . LEU A 1 206 ? -1.902 -0.676 -16.169 1.00 88.69 206 LEU A C 1
ATOM 1643 O O . LEU A 1 206 ? -2.806 -1.201 -15.526 1.00 88.69 206 LEU A O 1
ATOM 1647 N N . VAL A 1 207 ? -1.101 -1.368 -16.981 1.00 88.19 207 VAL A N 1
ATOM 1648 C CA . VAL A 1 207 ? -1.151 -2.824 -17.145 1.00 88.19 207 VAL A CA 1
ATOM 1649 C C . VAL A 1 207 ? -0.850 -3.512 -15.819 1.00 88.19 207 VAL A C 1
ATOM 1651 O O . VAL A 1 207 ? -1.547 -4.453 -15.466 1.00 88.19 207 VAL A O 1
ATOM 1654 N N . MET A 1 208 ? 0.121 -3.025 -15.045 1.00 86.19 208 MET A N 1
ATOM 1655 C CA . MET A 1 208 ? 0.422 -3.542 -13.709 1.00 86.19 208 MET A CA 1
ATOM 1656 C C . MET A 1 208 ? -0.794 -3.461 -12.773 1.00 86.19 208 MET A C 1
ATOM 1658 O O . MET A 1 208 ? -1.170 -4.465 -12.169 1.00 86.19 208 MET A O 1
ATOM 1662 N N . TYR A 1 209 ? -1.430 -2.288 -12.673 1.00 85.81 209 TYR A N 1
ATOM 1663 C CA . TYR A 1 209 ? -2.638 -2.115 -11.859 1.00 85.81 209 TYR A CA 1
ATOM 1664 C C . TYR A 1 209 ? -3.806 -2.959 -12.375 1.00 85.81 209 TYR A C 1
ATOM 1666 O O . TYR A 1 209 ? -4.522 -3.560 -11.576 1.00 85.81 209 TYR A O 1
ATOM 1674 N N . TYR A 1 210 ? -3.976 -3.046 -13.695 1.00 87.62 210 TYR A N 1
ATOM 1675 C CA . TYR A 1 210 ? -5.001 -3.881 -14.311 1.00 87.62 210 TYR A CA 1
ATOM 1676 C C . TYR A 1 210 ? -4.771 -5.368 -14.032 1.00 87.62 210 TYR A C 1
ATOM 1678 O O . TYR A 1 210 ? -5.717 -6.061 -13.689 1.00 87.62 210 TYR A O 1
ATOM 1686 N N . LEU A 1 211 ? -3.534 -5.863 -14.121 1.00 85.38 211 LEU A N 1
ATOM 1687 C CA . LEU A 1 211 ? -3.198 -7.251 -13.799 1.00 85.38 211 LEU A CA 1
ATOM 1688 C C . LEU A 1 211 ? -3.435 -7.554 -12.322 1.00 85.38 211 LEU A C 1
ATOM 1690 O O . LEU A 1 211 ? -3.972 -8.610 -12.009 1.00 85.38 211 LEU A O 1
ATOM 1694 N N . LEU A 1 212 ? -3.087 -6.631 -11.422 1.00 82.00 212 LEU A N 1
ATOM 1695 C CA . LEU A 1 212 ? -3.395 -6.776 -10.000 1.00 82.00 212 LEU A CA 1
ATOM 1696 C C . LEU A 1 212 ? -4.910 -6.860 -9.780 1.00 82.00 212 LEU A C 1
ATOM 1698 O O . LEU A 1 212 ? -5.382 -7.780 -9.118 1.00 82.00 212 LEU A O 1
ATOM 1702 N N . TYR A 1 213 ? -5.668 -5.941 -10.381 1.00 82.69 213 TYR A N 1
ATOM 1703 C CA . TYR A 1 213 ? -7.129 -5.967 -10.359 1.00 82.69 213 TYR A CA 1
ATOM 1704 C C . TYR A 1 213 ? -7.673 -7.291 -10.907 1.00 82.69 213 TYR A C 1
ATOM 1706 O O . TYR A 1 213 ? -8.475 -7.942 -10.252 1.00 82.69 213 TYR A O 1
ATOM 1714 N N . TRP A 1 214 ? -7.185 -7.730 -12.064 1.00 82.12 214 TRP A N 1
ATOM 1715 C CA . TRP A 1 214 ? -7.608 -8.949 -12.743 1.00 82.12 214 TRP A CA 1
ATOM 1716 C C . TRP A 1 214 ? -7.293 -10.218 -11.943 1.00 82.12 214 TRP A C 1
ATOM 1718 O O . TRP A 1 214 ? -8.128 -11.112 -11.856 1.00 82.12 214 TRP A O 1
ATOM 1728 N N . VAL A 1 215 ? -6.124 -10.300 -11.304 1.00 80.06 215 VAL A N 1
ATOM 1729 C CA . VAL A 1 215 ? -5.762 -11.424 -10.423 1.00 80.06 215 VAL A CA 1
ATOM 1730 C C . VAL A 1 215 ? -6.650 -11.451 -9.180 1.00 80.06 215 VAL A C 1
ATOM 1732 O O . VAL A 1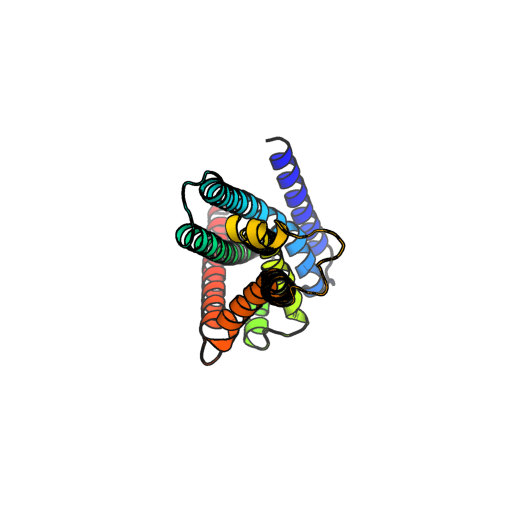 215 ? -7.096 -12.521 -8.769 1.00 80.06 215 VAL A O 1
ATOM 1735 N N . LEU A 1 216 ? -6.935 -10.286 -8.597 1.00 74.50 216 LEU A N 1
ATOM 1736 C CA . LEU A 1 216 ? -7.817 -10.181 -7.434 1.00 74.50 216 LEU A CA 1
ATOM 1737 C C . LEU A 1 216 ? -9.293 -10.432 -7.790 1.00 74.50 216 LEU A C 1
ATOM 1739 O O . LEU A 1 216 ? -10.042 -10.893 -6.929 1.00 74.50 216 LEU A O 1
ATOM 1743 N N . HIS A 1 217 ? -9.702 -10.150 -9.033 1.00 72.00 217 HIS A N 1
ATOM 1744 C CA . HIS A 1 217 ? -11.102 -10.145 -9.463 1.00 72.00 217 HIS A CA 1
ATOM 1745 C C . HIS A 1 217 ? -11.517 -11.334 -10.350 1.00 72.00 217 HIS A C 1
ATOM 1747 O O . HIS A 1 217 ? -12.506 -11.990 -10.038 1.00 72.00 217 HIS A O 1
ATOM 1753 N N . GLU A 1 218 ? -10.801 -11.618 -11.446 1.00 66.81 218 GLU A N 1
ATOM 1754 C CA . GLU A 1 218 ? -11.234 -12.546 -12.510 1.00 66.81 218 GLU A CA 1
ATOM 1755 C C . GLU A 1 218 ? -10.598 -13.944 -12.453 1.00 66.81 218 GLU A C 1
ATOM 1757 O O . GLU A 1 218 ? -11.270 -14.922 -12.778 1.00 66.81 218 GLU A O 1
ATOM 1762 N N . GLN A 1 219 ? -9.327 -14.095 -12.051 1.00 57.03 219 GLN A N 1
ATOM 1763 C CA . GLN A 1 219 ? -8.713 -15.438 -11.951 1.00 57.03 219 GLN A CA 1
ATOM 1764 C C . GLN A 1 219 ? -9.255 -16.280 -10.785 1.00 57.03 219 GLN A C 1
ATOM 1766 O O . GLN A 1 219 ? -9.041 -17.492 -10.740 1.00 57.03 219 GLN A O 1
ATOM 1771 N N . GLY A 1 220 ? -9.996 -15.669 -9.863 1.00 46.53 220 GLY A N 1
ATOM 1772 C CA . GLY A 1 220 ? -10.915 -16.399 -9.006 1.00 46.53 220 GLY A CA 1
ATOM 1773 C C . GLY A 1 220 ? -12.235 -16.545 -9.747 1.00 46.53 220 GLY A C 1
ATOM 1774 O O . GLY A 1 220 ? -12.948 -15.559 -9.858 1.00 46.53 220 GLY A O 1
ATOM 1775 N N . ASN A 1 221 ? -12.563 -17.747 -10.231 1.00 44.41 221 ASN A N 1
ATOM 1776 C CA . ASN A 1 221 ? -13.884 -18.098 -10.773 1.00 44.41 221 ASN A CA 1
ATOM 1777 C C . ASN A 1 221 ? -14.998 -17.778 -9.745 1.00 44.41 221 ASN A C 1
ATOM 1779 O O . ASN A 1 221 ? -15.457 -18.668 -9.032 1.00 44.41 221 ASN A O 1
ATOM 1783 N N . GLY A 1 222 ? -15.392 -16.506 -9.642 1.00 48.75 222 GLY A N 1
ATOM 1784 C CA . GLY A 1 222 ? -16.131 -15.943 -8.513 1.00 48.75 222 GLY A CA 1
ATOM 1785 C C . GLY A 1 222 ? -15.249 -15.751 -7.270 1.00 48.75 222 GLY A C 1
ATOM 1786 O O . GLY A 1 222 ? -14.984 -16.708 -6.554 1.00 48.75 222 GLY A O 1
ATOM 1787 N N . TYR A 1 223 ? -14.817 -14.515 -6.990 1.00 55.19 223 TYR A N 1
ATOM 1788 C CA . TYR A 1 223 ? -14.380 -14.027 -5.663 1.00 55.19 223 TYR A CA 1
ATOM 1789 C C . TYR A 1 223 ? -13.266 -14.797 -4.914 1.00 55.19 223 TYR A C 1
ATOM 1791 O O . TYR A 1 223 ? -12.979 -14.466 -3.771 1.00 55.19 223 TYR A O 1
ATOM 1799 N N . TYR A 1 224 ? -12.606 -15.795 -5.506 1.00 67.62 224 TYR A N 1
ATOM 1800 C CA . TYR A 1 224 ? -11.868 -16.783 -4.707 1.00 67.62 224 TYR A CA 1
ATOM 1801 C C . TYR A 1 224 ? -10.608 -16.227 -4.026 1.00 67.62 224 TYR A C 1
ATOM 1803 O O . TYR A 1 224 ? -10.491 -16.344 -2.817 1.00 67.62 224 TYR A O 1
ATOM 1811 N N . LEU A 1 225 ? -9.675 -15.585 -4.746 1.00 74.12 225 LEU A N 1
ATOM 1812 C CA . LEU A 1 225 ? -8.436 -15.094 -4.117 1.00 74.12 225 LEU A CA 1
ATOM 1813 C C . LEU A 1 225 ? -8.674 -13.832 -3.276 1.00 74.12 225 LEU A C 1
ATOM 1815 O O . LEU A 1 225 ? -8.214 -13.760 -2.142 1.00 74.12 225 LEU A O 1
ATOM 1819 N N . GLY A 1 226 ? -9.398 -12.846 -3.816 1.00 76.19 226 GLY A N 1
ATOM 1820 C CA . GLY A 1 226 ? -9.744 -11.628 -3.080 1.00 76.19 226 GLY A CA 1
ATOM 1821 C C . GLY A 1 226 ? -10.588 -11.920 -1.836 1.00 76.19 226 GLY A C 1
ATOM 1822 O O . GLY A 1 226 ? -10.288 -11.394 -0.770 1.00 76.19 226 GLY A O 1
ATOM 1823 N N . GLY A 1 227 ? -11.578 -12.811 -1.956 1.00 80.00 227 GLY A N 1
ATOM 1824 C CA . GLY A 1 227 ? -12.400 -13.283 -0.843 1.00 80.00 227 GLY A CA 1
ATOM 1825 C C . GLY A 1 227 ? -11.602 -14.091 0.176 1.00 80.00 227 GLY A C 1
ATOM 1826 O O . GLY A 1 227 ? -11.669 -13.780 1.351 1.00 80.00 227 GLY A O 1
ATOM 1827 N N . GLN A 1 228 ? -10.747 -15.031 -0.245 1.00 85.75 228 GLN A N 1
ATOM 1828 C CA . GLN A 1 228 ? -9.875 -15.768 0.685 1.00 85.75 228 GLN A CA 1
ATOM 1829 C C . GLN A 1 228 ? -8.910 -14.861 1.444 1.00 85.75 228 GLN A C 1
ATOM 1831 O O . GLN A 1 228 ? -8.633 -15.096 2.619 1.00 85.75 228 GLN A O 1
ATOM 1836 N N . LEU A 1 229 ? -8.361 -13.844 0.775 1.00 85.94 229 LEU A N 1
ATOM 1837 C CA . LEU A 1 229 ? -7.533 -12.844 1.440 1.00 85.94 229 LEU A CA 1
ATOM 1838 C C . LEU A 1 229 ? -8.362 -12.038 2.441 1.00 85.94 229 LEU A C 1
ATOM 1840 O O . LEU A 1 229 ? -7.860 -11.757 3.523 1.00 85.94 229 LEU A O 1
ATOM 1844 N N . LEU A 1 230 ? -9.611 -11.706 2.110 1.00 86.88 230 LEU A N 1
ATOM 1845 C CA . LEU A 1 230 ? -10.533 -11.016 3.007 1.00 86.88 230 LEU A CA 1
ATOM 1846 C C . LEU A 1 230 ? -10.875 -11.876 4.237 1.00 86.88 230 LEU A C 1
ATOM 1848 O O . LEU A 1 230 ? -10.644 -11.423 5.354 1.00 86.88 230 LEU A O 1
ATOM 1852 N N . ASP A 1 231 ? -11.258 -13.139 4.035 1.00 89.44 231 ASP A N 1
ATOM 1853 C CA . ASP A 1 231 ? -11.523 -14.125 5.093 1.00 89.44 231 ASP A CA 1
ATOM 1854 C C . ASP A 1 231 ? -10.292 -14.317 5.998 1.00 89.44 231 ASP A C 1
ATOM 1856 O O . ASP A 1 231 ? -10.384 -14.375 7.226 1.00 89.44 231 ASP A O 1
ATOM 1860 N N . MET A 1 232 ? -9.098 -14.394 5.396 1.00 91.69 232 MET A N 1
ATOM 1861 C CA . MET A 1 232 ? -7.834 -14.499 6.127 1.00 91.69 232 MET A CA 1
ATOM 1862 C C . MET A 1 232 ? -7.564 -13.244 6.965 1.00 91.69 232 MET A C 1
ATOM 1864 O O . MET A 1 232 ? -7.088 -13.363 8.096 1.00 91.69 232 MET A O 1
ATOM 1868 N N . MET A 1 233 ? -7.834 -12.051 6.425 1.00 91.69 233 MET A N 1
ATOM 1869 C CA . MET A 1 233 ? -7.674 -10.787 7.150 1.00 91.69 233 MET A CA 1
ATOM 1870 C C . MET A 1 233 ? -8.662 -10.680 8.311 1.00 91.69 233 MET A C 1
ATOM 1872 O O . MET A 1 233 ? -8.267 -10.220 9.382 1.00 91.69 233 MET A O 1
ATOM 187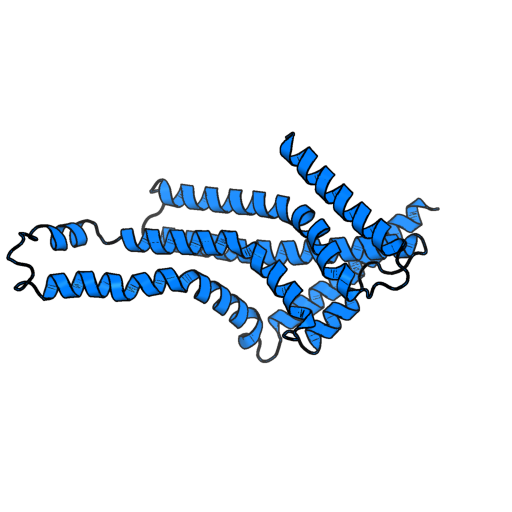6 N N . GLU A 1 234 ? -9.902 -11.131 8.128 1.00 92.75 234 GLU A N 1
ATOM 1877 C CA . GLU A 1 234 ? -10.919 -11.165 9.181 1.00 92.75 234 GLU A CA 1
ATOM 1878 C C . GLU A 1 234 ? -10.510 -12.112 10.317 1.00 92.75 234 GLU A C 1
ATOM 1880 O O . GLU A 1 234 ? -10.389 -11.685 11.467 1.00 92.75 234 GLU A O 1
ATOM 1885 N N . ALA A 1 235 ? -10.144 -13.356 9.992 1.00 93.06 235 ALA A N 1
ATOM 1886 C CA . ALA A 1 235 ? -9.662 -14.320 10.982 1.00 93.06 235 ALA A CA 1
ATOM 1887 C C . ALA A 1 235 ? -8.402 -13.827 11.722 1.00 93.06 235 ALA A C 1
ATOM 1889 O O . ALA A 1 235 ? -8.235 -14.044 12.929 1.00 93.06 235 ALA A O 1
ATOM 1890 N N . PHE A 1 236 ? -7.501 -13.146 11.009 1.00 94.50 236 PHE A N 1
ATOM 1891 C CA . PHE A 1 236 ? -6.323 -12.527 11.608 1.00 94.50 236 PHE A CA 1
ATOM 1892 C C . PHE A 1 236 ? -6.698 -11.381 12.557 1.00 94.50 236 PHE A C 1
ATOM 1894 O O . PHE A 1 236 ? -6.162 -11.317 13.667 1.00 94.50 236 PHE A O 1
ATOM 1901 N N . ALA A 1 237 ? -7.622 -10.504 12.155 1.00 93.81 237 ALA A N 1
ATOM 1902 C CA . ALA A 1 237 ? -8.104 -9.403 12.983 1.00 93.81 237 ALA A CA 1
ATOM 1903 C C . ALA A 1 237 ? -8.690 -9.918 14.303 1.00 93.81 237 ALA A C 1
ATOM 1905 O O . ALA A 1 237 ? -8.299 -9.441 15.372 1.00 93.81 237 ALA A O 1
ATOM 1906 N N . ASP A 1 238 ? -9.538 -10.944 14.248 1.00 92.81 238 ASP A N 1
ATOM 1907 C CA . ASP A 1 238 ? -10.143 -11.553 15.435 1.00 92.81 238 ASP A CA 1
ATOM 1908 C C . ASP A 1 238 ? -9.090 -12.126 16.388 1.00 92.81 238 ASP A C 1
ATOM 1910 O O . ASP A 1 238 ? -9.107 -11.862 17.597 1.00 92.81 238 ASP A O 1
ATOM 1914 N N . SER A 1 239 ? -8.113 -12.859 15.844 1.00 94.69 239 SER A N 1
ATOM 1915 C CA . SER A 1 239 ? -7.008 -13.418 16.627 1.00 94.69 239 SER A CA 1
ATOM 1916 C C . SER A 1 239 ? -6.183 -12.328 17.321 1.00 94.69 239 SER A C 1
ATOM 1918 O O . SER A 1 239 ? -5.797 -12.478 18.488 1.00 94.69 239 SER A O 1
ATOM 1920 N N . VAL A 1 240 ? -5.890 -11.228 16.621 1.00 93.94 240 VAL A N 1
ATOM 1921 C CA . VAL A 1 240 ? -5.105 -10.111 17.169 1.00 93.94 240 VAL A CA 1
ATOM 1922 C C . VAL A 1 240 ? -5.901 -9.344 18.223 1.00 93.94 240 VAL A C 1
ATOM 1924 O O . VAL A 1 240 ? -5.362 -9.061 19.294 1.00 93.94 240 VAL A O 1
ATOM 1927 N N . ALA A 1 241 ? -7.179 -9.055 17.970 1.00 90.94 241 ALA A N 1
ATOM 1928 C CA . ALA A 1 241 ? -8.048 -8.368 18.922 1.00 90.94 241 ALA A CA 1
ATOM 1929 C C . ALA A 1 241 ? -8.203 -9.173 20.221 1.00 90.94 241 ALA A C 1
ATOM 1931 O O . ALA A 1 241 ? -8.068 -8.619 21.317 1.00 90.94 241 ALA A O 1
ATOM 1932 N N . HIS A 1 242 ? -8.406 -10.491 20.110 1.00 91.81 242 HIS A N 1
ATOM 1933 C CA . HIS A 1 242 ? -8.480 -11.385 21.265 1.00 91.81 242 HIS A CA 1
ATOM 1934 C C . HIS A 1 242 ? -7.171 -11.395 22.067 1.00 91.81 242 HIS A C 1
ATOM 1936 O O . HIS A 1 242 ? -7.188 -11.248 23.291 1.00 91.81 242 HIS A O 1
ATOM 1942 N N . SER A 1 243 ? -6.031 -11.503 21.377 1.00 92.38 243 SER A N 1
ATOM 1943 C CA . SER A 1 243 ? -4.705 -11.502 22.008 1.00 92.38 243 SER A CA 1
ATOM 1944 C C . SER A 1 243 ? -4.406 -10.182 22.723 1.00 92.38 243 SER A C 1
ATOM 1946 O O . SER A 1 243 ? -3.911 -10.187 23.850 1.00 92.38 243 SER A O 1
ATOM 1948 N N . ALA A 1 244 ? -4.740 -9.049 22.100 1.00 90.56 244 ALA A N 1
ATOM 1949 C CA . ALA A 1 244 ? -4.562 -7.726 22.690 1.00 90.56 244 ALA A CA 1
ATOM 1950 C C . ALA A 1 244 ? -5.429 -7.542 23.944 1.00 90.56 244 ALA A C 1
ATOM 1952 O O . ALA A 1 244 ? -4.938 -7.062 24.966 1.00 90.56 244 ALA A O 1
ATOM 1953 N N . ASN A 1 245 ? -6.688 -7.984 23.897 1.00 88.69 245 ASN A N 1
ATOM 1954 C CA . ASN A 1 245 ? -7.585 -7.940 25.048 1.00 88.69 245 ASN A CA 1
ATOM 1955 C C . ASN A 1 245 ? -7.057 -8.799 26.213 1.00 88.69 245 ASN A C 1
ATOM 1957 O O . ASN A 1 245 ? -6.933 -8.321 27.345 1.00 88.69 245 ASN A O 1
ATOM 1961 N N . ALA A 1 246 ? -6.662 -10.045 25.934 1.00 88.81 246 ALA A N 1
ATOM 1962 C CA . ALA A 1 246 ? -6.084 -10.940 26.936 1.00 88.81 246 ALA A CA 1
ATOM 1963 C C . ALA A 1 246 ? -4.805 -10.362 27.566 1.00 88.81 246 ALA A C 1
ATOM 1965 O O . ALA A 1 246 ? -4.604 -10.463 28.776 1.00 88.81 246 ALA A O 1
ATOM 1966 N N . TRP A 1 247 ? -3.958 -9.714 26.762 1.00 89.56 247 TRP A N 1
ATOM 1967 C CA . TRP A 1 247 ? -2.743 -9.070 27.248 1.00 89.56 247 TRP A CA 1
ATOM 1968 C C . TRP A 1 247 ? -3.066 -7.909 28.195 1.00 89.56 247 TRP A C 1
ATOM 1970 O O . TRP A 1 247 ? -2.591 -7.906 29.329 1.00 89.56 247 TRP A O 1
ATOM 1980 N N . VAL A 1 248 ? -3.923 -6.968 27.784 1.00 87.88 248 VAL A N 1
ATOM 1981 C CA . VAL A 1 248 ? -4.294 -5.801 28.609 1.00 87.88 248 VAL A CA 1
ATOM 1982 C C . VAL A 1 248 ? -4.999 -6.220 29.899 1.00 87.88 248 VAL A C 1
ATOM 1984 O O . VAL A 1 248 ? -4.650 -5.738 30.974 1.00 87.88 248 VAL A O 1
ATOM 1987 N N . THR A 1 249 ? -5.948 -7.154 29.830 1.00 85.69 249 THR A N 1
ATOM 1988 C CA . THR A 1 249 ? -6.643 -7.656 31.029 1.00 85.69 249 THR A CA 1
ATOM 1989 C C . THR A 1 249 ? -5.716 -8.424 31.972 1.00 85.69 249 THR A C 1
ATOM 1991 O O . THR A 1 249 ? -5.910 -8.366 33.185 1.00 85.69 249 THR A O 1
ATOM 1994 N N . GLY A 1 250 ? -4.691 -9.099 31.442 1.00 86.88 250 GLY A N 1
ATOM 1995 C CA . GLY A 1 250 ? -3.639 -9.740 32.231 1.00 86.88 250 GLY A CA 1
ATOM 1996 C C . GLY A 1 250 ? -2.779 -8.752 33.023 1.00 86.88 250 GLY A C 1
ATOM 1997 O O . GLY A 1 250 ? -2.416 -9.058 34.151 1.00 86.88 250 GLY A O 1
ATOM 1998 N N . TRP A 1 251 ? -2.502 -7.561 32.480 1.00 77.88 251 TRP A N 1
ATOM 1999 C CA . TRP A 1 251 ? -1.785 -6.488 33.191 1.00 77.88 251 TRP A CA 1
ATOM 2000 C C . TRP A 1 251 ? -2.606 -5.815 34.298 1.00 77.88 251 TRP A C 1
ATOM 2002 O O . TRP A 1 251 ? -2.033 -5.187 35.184 1.00 77.88 251 TRP A O 1
ATOM 2012 N N . LEU A 1 252 ? -3.937 -5.902 34.229 1.00 73.56 252 LEU A N 1
ATOM 2013 C CA . LEU A 1 252 ? -4.850 -5.278 35.192 1.00 73.56 252 LEU A CA 1
ATOM 2014 C C . LEU A 1 252 ? -5.168 -6.173 36.405 1.00 73.56 252 LEU A C 1
ATOM 2016 O O . LEU A 1 252 ? -5.861 -5.717 37.315 1.00 73.56 252 LEU A O 1
ATOM 2020 N N . ARG A 1 253 ? -4.699 -7.427 36.413 1.00 71.06 253 ARG A N 1
ATOM 2021 C CA . ARG A 1 253 ? -4.827 -8.375 37.532 1.00 71.06 253 ARG A CA 1
ATOM 2022 C C . ARG A 1 253 ? -3.552 -8.416 38.362 1.00 71.06 253 ARG A C 1
ATOM 2024 O O . ARG A 1 253 ? -3.695 -8.524 39.598 1.00 71.06 253 ARG A O 1
#

Solvent-accessible surface area (backbone atoms only — not comparable to full-atom values): 13697 Å² total; per-residue (Å²): 111,70,65,58,54,53,52,51,50,51,29,51,50,47,37,50,50,52,54,54,53,50,74,73,40,92,78,68,56,67,80,70,50,49,63,52,52,42,68,20,49,45,60,61,65,41,50,64,53,53,52,49,51,51,51,50,49,52,52,52,50,49,48,40,71,71,66,76,34,68,71,71,53,38,53,52,53,53,51,48,49,52,54,47,51,54,50,50,52,55,48,49,52,51,51,52,47,37,53,49,21,29,51,23,17,40,29,42,52,73,72,53,60,68,81,65,66,58,66,63,51,52,49,46,45,70,75,44,58,81,39,80,86,42,45,62,59,53,52,57,58,55,53,70,44,43,67,58,37,51,48,48,33,52,51,37,50,49,56,65,68,60,54,54,66,69,57,53,43,64,59,53,75,69,72,50,96,84,42,77,86,76,44,59,69,53,53,50,52,56,50,48,49,51,65,55,48,50,55,49,20,70,39,44,36,56,51,51,54,48,50,53,49,39,51,42,50,60,75,16,88,70,50,45,54,42,44,50,51,48,54,51,49,50,57,47,22,53,54,34,16,52,51,30,20,55,51,52,47,59,75,75,108

Foldseek 3Di:
DVVLVVLLVVLVVQLVVLLVVVVVDPPDDLLVSVVSNCVSVLCNLCVVLLVVLVVLVVVLVVCVVVVVDDDPRNVVSLVVNLVVLVVSLLVSLLSVLLVLLLVQLQQVLVVHHRSHPPVVLLVCCVVPVPPPSNVSVVVSSVVSCVVVLVVLLVVLVVVLVVPPVVLVCVLPVPPDPPCPVPCVVSVCVVVVSCVPSVVVSVCVSVVSVVVVVCVCCPVPPPRPPVNVSSVVSVVSSVVSSNVSSVVNNVVVD